Protein AF-A0A822CRC9-F1 (afdb_monomer_lite)

pLDDT: mean 83.76, std 13.71, range [41.19, 98.31]

Foldseek 3Di:
DCFPLNLLPPQQADDDPQQAHDLAQDFGPADEDWFFQAFFWWKAFPVPRDIDTDTHTDPDSSRGLHYPVLLCLCQVLLPLDKDKDFADDDPPPPADPGGGIDMPPCSSCPPHVLVSLQSVVQLLVVCLQACKHFGSDPVTDIDNNGSSLSSADPVLCVQSPHLCPDPVCVPDPDQDKDKDKDKDDWDWDWDADPVRSMIIITIDFIQIFIDMFGWDQDPVRDTHTDPPPRPDLPDPPSVSSNRVSCRVCVVVSCSSVVSSVSNRRSNVSSNNSVVVVVVVVVVVVVVVVVVVVVVVVVVVVVVVPPDDQDLDPVSLVVVLVVVCVVVVHDPVNDPPVVSVVSSVVSSVVSVVVVVVD

Sequence (357 aa):
MFDVQNLLSNPLIPRTNDGWLTDKRQPLGISGNQYFTNVDGISFNIDTGEIKLFLVPTKNKIDALFSDNDLNEVFSKGITQAIFTLDQPDSKLLSHPFQEMKYGPSSSLVHTQYLATLLHADYLLKMITTGTEVCAIAPFPMEKESNVLRRLPRHLQELLKPLHQREKTKNLWGNAHRFWIEAGNLIYERQVNNAQSEIIYRLGDVKMFVKKHLLEYDEQGNLIDDTIRNNTNLDQSPEGLFAKAFTDHYNEIGSYFPELLRLKELLKLGALLAILQNHYENLTEMMTNEQSSVEEMLTSVKSQIREYPQATTYNVNYHYSNILRENNVSSTDVPSHMITELKDKILSQLRDADENC

Radius of gyration: 35.7 Å; chains: 1; bounding box: 77×52×112 Å

Secondary structure (DSSP, 8-state):
---HHHHHTSTTS-B-TTSPBPSS--------SSEEEEEEEEEEETTT--EEEEEEE-S-TTT--EEHHHHHHHHHTT-S--EEEEPPP-TT-TT---PPEEEESHHHHTT-HHHHHHHHHHHHHHHHHHTEEE-SSTT--EEET-HHHHTS-HHHHHHT--GGGSGGGTT--PPPEEEEEEE----EEEEEETTTTEEEEEE----EEEEEEEEEE-TTS-EEE-SSS---TT--SHHHHHHHHHHHTHHHHHHH-HHHHHHHHHHHHHHHHHHHHHHHHHHHHHHHHHHHHHHHHHHHHHHH--SS----HHHHHHHHHHHHHHTT--TTSS-HHHHHHHHHHHHHHHHHHHHT-

Structure (mmCIF, N/CA/C/O backbone):
data_AF-A0A822CRC9-F1
#
_entry.id   AF-A0A822CRC9-F1
#
loop_
_atom_site.group_PDB
_atom_site.id
_atom_site.type_symbol
_atom_site.label_atom_id
_atom_site.label_alt_id
_atom_site.label_comp_id
_atom_site.label_asym_id
_atom_site.label_entity_id
_atom_site.label_seq_id
_atom_site.pdbx_PDB_ins_code
_atom_site.Cartn_x
_atom_site.Cartn_y
_atom_site.Cartn_z
_atom_site.occupancy
_atom_site.B_iso_or_equiv
_atom_site.auth_seq_id
_atom_site.auth_comp_id
_atom_site.auth_asym_id
_atom_site.auth_atom_id
_atom_site.pdbx_PDB_model_num
ATOM 1 N N . MET A 1 1 ? 15.951 16.344 4.937 1.00 44.53 1 MET A N 1
ATOM 2 C CA . MET A 1 1 ? 15.204 16.220 3.671 1.00 44.53 1 MET A CA 1
ATOM 3 C C . MET A 1 1 ? 15.182 14.738 3.344 1.00 44.53 1 MET A C 1
ATOM 5 O O . MET A 1 1 ? 16.248 14.144 3.301 1.00 44.53 1 MET A O 1
ATOM 9 N N . PHE A 1 2 ? 14.005 14.115 3.304 1.00 56.81 2 PHE A N 1
ATOM 10 C CA . PHE A 1 2 ? 13.875 12.689 2.996 1.00 56.81 2 PHE A CA 1
ATOM 11 C C . PHE A 1 2 ? 13.780 12.572 1.476 1.00 56.81 2 PHE A C 1
ATOM 13 O O . PHE A 1 2 ? 12.768 12.957 0.895 1.00 56.81 2 PHE A O 1
ATOM 20 N N . ASP A 1 3 ? 14.880 12.181 0.842 1.00 75.00 3 ASP A N 1
ATOM 21 C CA . ASP A 1 3 ? 14.994 12.095 -0.613 1.00 75.00 3 ASP A CA 1
ATOM 22 C C . ASP A 1 3 ? 14.759 10.658 -1.114 1.00 75.00 3 ASP A C 1
ATOM 24 O O . ASP A 1 3 ? 14.716 9.692 -0.347 1.00 75.00 3 ASP A O 1
ATOM 28 N N . VAL A 1 4 ? 14.579 10.518 -2.427 1.00 80.94 4 VAL A N 1
ATOM 29 C CA . VAL A 1 4 ? 14.345 9.221 -3.080 1.00 80.94 4 VAL A CA 1
ATOM 30 C C . VAL A 1 4 ? 15.507 8.254 -2.846 1.00 80.94 4 VAL A C 1
ATOM 32 O O . VAL A 1 4 ? 15.275 7.060 -2.679 1.00 80.94 4 VAL A O 1
ATOM 35 N N . GLN A 1 5 ? 16.746 8.750 -2.779 1.00 79.81 5 GLN A N 1
ATOM 36 C CA . GLN A 1 5 ? 17.924 7.919 -2.538 1.00 79.81 5 GLN A CA 1
ATOM 37 C C . GLN A 1 5 ? 17.834 7.188 -1.193 1.00 79.81 5 GLN A C 1
ATOM 39 O O . GLN A 1 5 ? 18.078 5.983 -1.125 1.00 79.81 5 GLN A O 1
ATOM 44 N N . ASN A 1 6 ? 17.443 7.900 -0.135 1.00 82.06 6 ASN A N 1
ATOM 45 C CA . ASN A 1 6 ? 17.266 7.324 1.196 1.00 82.06 6 ASN A CA 1
ATOM 46 C C . ASN A 1 6 ? 16.123 6.303 1.257 1.00 82.06 6 ASN A C 1
ATOM 48 O O . ASN A 1 6 ? 16.166 5.378 2.062 1.00 82.06 6 ASN A O 1
ATOM 52 N N . LEU A 1 7 ? 15.093 6.449 0.422 1.00 85.88 7 LEU A N 1
ATOM 53 C CA . LEU A 1 7 ? 14.038 5.442 0.319 1.00 85.88 7 LEU A CA 1
ATOM 54 C C . LEU A 1 7 ? 14.447 4.236 -0.524 1.00 85.88 7 LEU A C 1
ATOM 56 O O . LEU A 1 7 ? 14.044 3.124 -0.206 1.00 85.88 7 LEU A O 1
ATOM 60 N N . LEU A 1 8 ? 15.253 4.422 -1.569 1.00 83.88 8 LEU A N 1
ATOM 61 C CA . LEU A 1 8 ? 15.745 3.316 -2.392 1.00 83.88 8 LEU A CA 1
ATOM 62 C C . LEU A 1 8 ? 16.746 2.419 -1.662 1.00 83.88 8 LEU A C 1
ATOM 64 O O . LEU A 1 8 ? 16.894 1.259 -2.046 1.00 83.88 8 LEU A O 1
ATOM 68 N N . SER A 1 9 ? 17.406 2.929 -0.619 1.00 83.06 9 SER A N 1
ATOM 69 C CA . SER A 1 9 ? 18.241 2.127 0.281 1.00 83.06 9 SER A CA 1
ATOM 70 C C . SER A 1 9 ? 17.432 1.336 1.317 1.00 83.06 9 SER A C 1
ATOM 72 O O . SER A 1 9 ? 18.010 0.555 2.075 1.00 83.06 9 SER A O 1
ATOM 74 N N . ASN A 1 10 ? 16.102 1.496 1.352 1.00 87.88 10 ASN A N 1
ATOM 75 C CA . ASN A 1 10 ? 15.237 0.697 2.208 1.00 87.88 10 ASN A CA 1
ATOM 76 C C . ASN A 1 10 ? 15.348 -0.795 1.823 1.00 87.88 10 ASN A C 1
ATOM 78 O O . ASN A 1 10 ? 15.215 -1.135 0.645 1.00 87.88 10 ASN A O 1
ATOM 82 N N . PRO A 1 11 ? 15.550 -1.708 2.792 1.00 89.06 11 PRO A N 1
ATOM 83 C CA . PRO A 1 11 ? 15.730 -3.131 2.508 1.00 89.06 11 PRO A CA 1
ATOM 84 C C . PRO A 1 11 ? 14.460 -3.834 2.004 1.00 89.06 11 PRO A C 1
ATOM 86 O O . PRO A 1 11 ? 14.530 -5.019 1.684 1.00 89.06 11 PRO A O 1
ATOM 89 N N . LEU A 1 12 ? 13.314 -3.141 1.930 1.00 92.19 12 LEU A N 1
ATOM 90 C CA . LEU A 1 12 ? 12.029 -3.690 1.496 1.00 92.19 12 LEU A CA 1
ATOM 91 C C . LEU A 1 12 ? 12.132 -4.471 0.180 1.00 92.19 12 LEU A C 1
ATOM 93 O O . LEU A 1 12 ? 11.546 -5.549 0.075 1.00 92.19 12 LEU A O 1
ATOM 97 N N . ILE A 1 13 ? 12.880 -3.957 -0.801 1.00 90.81 13 ILE A N 1
ATOM 98 C CA . ILE A 1 13 ? 13.102 -4.633 -2.083 1.00 90.81 13 ILE A CA 1
ATOM 99 C C . ILE A 1 13 ? 14.537 -5.153 -2.145 1.00 90.81 13 ILE A C 1
ATOM 101 O O . ILE A 1 13 ? 15.467 -4.350 -2.259 1.00 90.81 13 ILE A O 1
ATOM 105 N N . PRO A 1 14 ? 14.743 -6.482 -2.118 1.00 89.19 14 PRO A N 1
ATOM 106 C CA . PRO A 1 14 ? 16.075 -7.056 -2.218 1.00 89.19 14 PRO A CA 1
ATOM 107 C C . PRO A 1 14 ? 16.736 -6.718 -3.551 1.00 89.19 14 PRO A C 1
ATOM 109 O O . PRO A 1 14 ? 16.171 -6.936 -4.628 1.00 89.19 14 PRO A O 1
ATOM 112 N N . ARG A 1 15 ? 17.972 -6.236 -3.460 1.00 89.81 15 ARG A N 1
ATOM 113 C CA . ARG A 1 15 ? 18.834 -5.891 -4.589 1.00 89.81 15 ARG A CA 1
ATOM 114 C C . ARG A 1 15 ? 20.155 -6.635 -4.477 1.00 89.81 15 ARG A C 1
ATOM 116 O O . ARG A 1 15 ? 20.509 -7.134 -3.409 1.00 89.81 15 ARG A O 1
ATOM 123 N N . THR A 1 16 ? 20.877 -6.729 -5.586 1.00 90.25 16 THR A N 1
ATOM 124 C CA . THR A 1 16 ? 22.273 -7.167 -5.569 1.00 90.25 16 THR A CA 1
ATOM 125 C C . THR A 1 16 ? 23.128 -6.156 -4.802 1.00 90.25 16 THR A C 1
ATOM 127 O O . THR A 1 16 ? 22.716 -5.014 -4.585 1.00 90.25 16 THR A O 1
ATOM 130 N N . ASN A 1 17 ? 24.346 -6.554 -4.423 1.00 89.44 17 ASN A N 1
ATOM 131 C CA . ASN A 1 17 ? 25.302 -5.655 -3.763 1.00 89.44 17 ASN A CA 1
ATOM 132 C C . ASN A 1 17 ? 25.615 -4.401 -4.601 1.00 89.44 17 ASN A C 1
ATOM 134 O O . ASN A 1 17 ? 25.964 -3.368 -4.041 1.00 89.44 17 ASN A O 1
ATOM 138 N N . ASP A 1 18 ? 25.432 -4.485 -5.921 1.00 89.38 18 ASP A N 1
ATOM 139 C CA . ASP A 1 18 ? 25.655 -3.396 -6.873 1.00 89.38 18 ASP A CA 1
ATOM 140 C C . ASP A 1 18 ? 24.381 -2.572 -7.155 1.00 89.38 18 ASP A C 1
ATOM 142 O O . ASP A 1 18 ? 24.373 -1.735 -8.050 1.00 89.38 18 ASP A O 1
ATOM 146 N N . GLY A 1 19 ? 23.285 -2.794 -6.415 1.00 88.69 19 GLY A N 1
ATOM 147 C CA . GLY A 1 19 ? 22.076 -1.960 -6.464 1.00 88.69 19 GLY A CA 1
ATOM 148 C C . GLY A 1 19 ? 21.036 -2.339 -7.525 1.00 88.69 19 GLY A C 1
ATOM 149 O O . GLY A 1 19 ? 20.034 -1.629 -7.679 1.00 88.69 19 GLY A O 1
ATOM 150 N N . TRP A 1 20 ? 21.229 -3.455 -8.228 1.00 90.62 20 TRP A N 1
ATOM 151 C CA . TRP A 1 20 ? 20.325 -3.944 -9.275 1.00 90.62 20 TRP A CA 1
ATOM 152 C C . TRP A 1 20 ? 19.244 -4.874 -8.725 1.00 90.62 20 TRP A C 1
ATOM 154 O O . TRP A 1 20 ? 19.432 -5.543 -7.706 1.00 90.62 20 TRP A O 1
ATOM 164 N N . LEU A 1 21 ? 18.104 -4.943 -9.404 1.00 89.56 21 LEU A N 1
ATOM 165 C CA . LEU A 1 21 ? 17.099 -5.964 -9.148 1.00 89.56 21 LEU A CA 1
ATOM 166 C C . LEU A 1 21 ? 17.618 -7.328 -9.607 1.00 89.56 21 LEU A C 1
ATOM 168 O O . LEU A 1 21 ? 18.328 -7.470 -10.601 1.00 89.56 21 LEU A O 1
ATOM 172 N N . THR A 1 22 ? 17.247 -8.356 -8.854 1.00 87.19 22 THR A N 1
ATOM 173 C CA . THR A 1 22 ? 17.581 -9.738 -9.203 1.00 87.19 22 THR A CA 1
ATOM 174 C C . THR A 1 22 ? 16.630 -10.269 -10.276 1.00 87.19 22 THR A C 1
ATOM 176 O O . THR A 1 22 ? 15.458 -9.887 -10.343 1.00 87.19 22 THR A O 1
ATOM 179 N N . ASP A 1 23 ? 17.126 -11.198 -11.093 1.00 84.69 23 ASP A N 1
ATOM 180 C CA . ASP A 1 23 ? 16.377 -11.898 -12.147 1.00 84.69 23 ASP A CA 1
ATOM 181 C C . ASP A 1 23 ? 15.337 -12.894 -11.600 1.00 84.69 23 ASP A C 1
ATOM 183 O O . ASP A 1 23 ? 14.529 -13.443 -12.347 1.00 84.69 23 ASP A O 1
ATOM 187 N N . LYS A 1 24 ? 15.336 -13.132 -10.285 1.00 87.50 24 LYS A N 1
ATOM 188 C CA . LYS A 1 24 ? 14.449 -14.071 -9.596 1.00 87.50 24 LYS A CA 1
ATOM 189 C C . LYS A 1 24 ? 13.618 -13.369 -8.540 1.00 87.50 24 LYS A C 1
ATOM 191 O O . LYS A 1 24 ? 14.032 -12.376 -7.949 1.00 87.50 24 LYS A O 1
ATOM 196 N N . ARG A 1 25 ? 12.453 -13.947 -8.237 1.00 90.56 25 ARG A N 1
ATOM 197 C CA . ARG A 1 25 ? 11.650 -13.507 -7.096 1.00 90.56 25 ARG A CA 1
ATOM 198 C C . ARG A 1 25 ? 12.425 -13.684 -5.796 1.00 90.56 25 ARG A C 1
ATOM 200 O O . ARG A 1 25 ? 12.910 -14.775 -5.511 1.00 90.56 25 ARG A O 1
ATOM 207 N N . GLN A 1 26 ? 12.479 -12.615 -5.011 1.00 90.56 26 GLN A N 1
ATOM 208 C CA . GLN A 1 26 ? 12.999 -12.612 -3.648 1.00 90.56 26 GLN A CA 1
ATOM 209 C C . GLN A 1 26 ? 11.874 -12.241 -2.671 1.00 90.56 26 GLN A C 1
ATOM 211 O O . GLN A 1 26 ? 10.951 -11.522 -3.071 1.00 90.56 26 GLN A O 1
ATOM 216 N N . PRO A 1 27 ? 11.916 -12.736 -1.421 1.00 93.31 27 PRO A N 1
ATOM 217 C CA . PRO A 1 27 ? 10.995 -12.295 -0.376 1.00 93.31 27 PRO A CA 1
ATOM 218 C C . PRO A 1 27 ? 11.163 -10.794 -0.122 1.00 93.31 27 PRO A C 1
ATOM 220 O O . PRO A 1 27 ? 12.284 -10.294 -0.160 1.00 93.31 27 PRO A O 1
ATOM 223 N N . LEU A 1 28 ? 10.077 -10.081 0.178 1.00 95.50 28 LEU A N 1
ATOM 224 C CA . LEU A 1 28 ? 10.182 -8.686 0.606 1.00 95.50 28 LEU A CA 1
ATOM 225 C C . LEU A 1 28 ? 10.984 -8.594 1.915 1.00 95.50 28 LEU A C 1
ATOM 227 O O . LEU A 1 28 ? 10.823 -9.423 2.814 1.00 95.50 28 LEU A O 1
ATOM 231 N N . GLY A 1 29 ? 11.818 -7.563 2.048 1.00 94.69 29 GLY A N 1
ATOM 232 C CA . GLY A 1 29 ? 12.587 -7.262 3.260 1.00 94.69 29 GLY A CA 1
ATOM 233 C C . GLY A 1 29 ? 11.748 -6.619 4.364 1.00 94.69 29 GLY A C 1
ATOM 234 O O . GLY A 1 29 ? 12.190 -5.669 5.005 1.00 94.69 29 GLY A O 1
ATOM 235 N N . ILE A 1 30 ? 10.529 -7.119 4.566 1.00 93.56 30 ILE A N 1
ATOM 236 C CA . ILE A 1 30 ? 9.597 -6.627 5.579 1.00 93.56 30 ILE A CA 1
ATOM 237 C C . ILE A 1 30 ? 10.052 -7.053 6.978 1.00 93.56 30 ILE A C 1
ATOM 239 O O . ILE A 1 30 ? 10.382 -8.215 7.237 1.00 93.56 30 ILE A O 1
ATOM 243 N N . SER A 1 31 ? 10.073 -6.098 7.903 1.00 90.88 31 SER A N 1
ATOM 244 C CA . SER A 1 31 ? 10.350 -6.349 9.320 1.00 90.88 31 SER A CA 1
ATOM 245 C C . SER A 1 31 ? 9.067 -6.731 10.058 1.00 90.88 31 SER A C 1
ATOM 247 O O . SER A 1 31 ? 7.995 -6.256 9.702 1.00 90.88 31 SER A O 1
ATOM 249 N N . GLY A 1 32 ? 9.157 -7.577 11.082 1.00 91.44 32 GLY A N 1
ATOM 250 C CA . GLY A 1 32 ? 8.002 -7.989 11.884 1.00 91.44 32 GLY A CA 1
ATOM 251 C C . GLY A 1 32 ? 8.181 -9.370 12.503 1.00 91.44 32 GLY A C 1
ATOM 252 O O . GLY A 1 32 ? 9.102 -10.104 12.133 1.00 91.44 32 GLY A O 1
ATOM 253 N N . ASN A 1 33 ? 7.305 -9.715 13.443 1.00 94.06 33 ASN A N 1
ATOM 254 C CA . ASN A 1 33 ? 7.270 -11.038 14.072 1.00 94.06 33 ASN A CA 1
ATOM 255 C C . ASN A 1 33 ? 6.271 -11.967 13.380 1.00 94.06 33 ASN A C 1
ATOM 257 O O . ASN A 1 33 ? 6.456 -13.186 13.374 1.00 94.06 33 ASN A O 1
ATOM 261 N N . GLN A 1 34 ? 5.210 -11.395 12.809 1.00 96.31 34 GLN A N 1
ATOM 262 C CA . GLN A 1 34 ? 4.164 -12.124 12.103 1.00 96.31 34 GLN A CA 1
ATOM 263 C C . GLN A 1 34 ? 4.027 -11.595 10.683 1.00 96.31 34 GLN A C 1
ATOM 265 O O . GLN A 1 34 ? 4.146 -10.397 10.439 1.00 96.31 34 GLN A O 1
ATOM 270 N N . TYR A 1 35 ? 3.777 -12.507 9.751 1.00 97.75 35 TYR A N 1
ATOM 271 C CA . TYR A 1 35 ? 3.719 -12.217 8.327 1.00 97.75 35 TYR A CA 1
ATOM 272 C C . TYR A 1 35 ? 2.396 -12.686 7.750 1.00 97.75 35 TYR A C 1
ATOM 274 O O . TYR A 1 35 ? 1.876 -13.736 8.137 1.00 97.75 35 TYR A O 1
ATOM 282 N N . PHE A 1 36 ? 1.884 -11.934 6.785 1.00 98.31 36 PHE A N 1
ATOM 283 C CA . PHE A 1 36 ? 0.552 -12.122 6.240 1.00 98.31 36 PHE A CA 1
ATOM 284 C C . PHE A 1 36 ? 0.552 -11.999 4.716 1.00 98.31 36 PHE A C 1
ATOM 286 O O . PHE A 1 36 ? 1.395 -11.327 4.118 1.00 98.31 36 PHE A O 1
ATOM 293 N N . THR A 1 37 ? -0.404 -12.681 4.091 1.00 97.75 37 THR A N 1
ATOM 294 C CA . THR A 1 37 ? -0.610 -12.698 2.632 1.00 97.75 37 THR A CA 1
ATOM 295 C C . THR A 1 37 ? -1.842 -11.911 2.206 1.00 97.75 37 THR A C 1
ATOM 297 O O . THR A 1 37 ? -1.887 -11.446 1.073 1.00 97.75 37 THR A O 1
ATOM 300 N N . ASN A 1 38 ? -2.837 -11.770 3.086 1.00 97.94 38 ASN A N 1
ATOM 301 C CA . ASN A 1 38 ? -4.098 -11.113 2.761 1.00 97.94 38 ASN A CA 1
ATOM 302 C C . ASN A 1 38 ? -4.747 -10.489 4.002 1.00 97.94 38 ASN A C 1
ATOM 304 O O . ASN A 1 38 ? -4.648 -11.037 5.105 1.00 97.94 38 ASN A O 1
ATOM 308 N N . VAL A 1 39 ? -5.435 -9.372 3.793 1.00 98.19 39 VAL A N 1
ATOM 309 C CA . VAL A 1 39 ? -6.371 -8.735 4.719 1.00 98.19 39 VAL A CA 1
ATOM 310 C C . VAL A 1 39 ? -7.790 -9.122 4.289 1.00 98.19 39 VAL A C 1
ATOM 312 O O . VAL A 1 39 ? -8.292 -8.637 3.277 1.00 98.19 39 VAL A O 1
ATOM 315 N N . ASP A 1 40 ? -8.446 -9.992 5.055 1.00 97.75 40 ASP A N 1
ATOM 316 C CA . ASP A 1 40 ? -9.799 -10.486 4.758 1.00 97.75 40 ASP A CA 1
ATOM 317 C C . ASP A 1 40 ? -10.895 -9.616 5.382 1.00 97.75 40 ASP A C 1
ATOM 319 O O . ASP A 1 40 ? -12.050 -9.669 4.955 1.00 97.75 40 ASP A O 1
ATOM 323 N N . GLY A 1 41 ? -10.585 -8.851 6.432 1.00 97.31 41 GLY A N 1
ATOM 324 C CA . GLY A 1 41 ? -11.601 -8.066 7.120 1.00 97.31 41 GLY A CA 1
ATOM 325 C C . GLY A 1 41 ? -11.326 -7.754 8.579 1.00 97.31 41 GLY A C 1
ATOM 326 O O . GLY A 1 41 ? -10.216 -7.909 9.086 1.00 97.31 41 GLY A O 1
ATOM 327 N N . ILE A 1 42 ? -12.390 -7.331 9.249 1.00 96.56 42 ILE A N 1
ATOM 328 C CA . ILE A 1 42 ? -12.407 -6.982 10.665 1.00 96.56 42 ILE A CA 1
ATOM 329 C C . ILE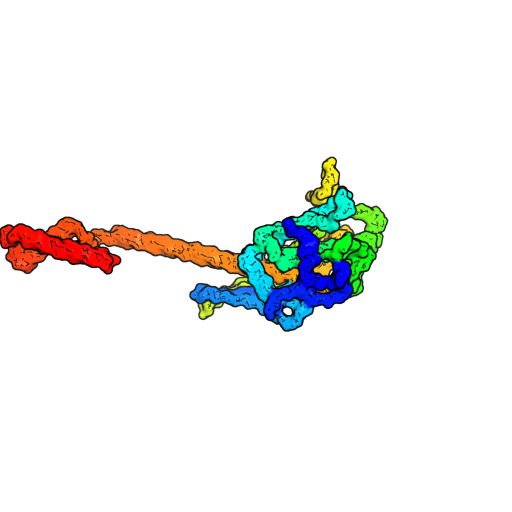 A 1 42 ? -13.747 -7.379 11.276 1.00 96.56 42 ILE A C 1
ATOM 331 O O . ILE A 1 42 ? -14.781 -7.309 10.611 1.00 96.56 42 ILE A O 1
ATOM 335 N N . SER A 1 43 ? -13.747 -7.769 12.541 1.00 95.12 43 SER A N 1
ATOM 336 C CA . SER A 1 43 ? -14.941 -7.729 13.368 1.00 95.12 43 SER A CA 1
ATOM 337 C C . SER A 1 43 ? -14.702 -6.912 14.618 1.00 95.12 43 SER A C 1
ATOM 339 O O . SER A 1 43 ? -13.567 -6.766 15.079 1.00 95.12 43 SER A O 1
ATOM 341 N N . PHE A 1 44 ? -15.779 -6.356 15.150 1.00 93.00 44 PHE A N 1
ATOM 342 C CA . PHE A 1 44 ? -15.758 -5.770 16.473 1.00 93.00 44 PHE A CA 1
ATOM 343 C C . PHE A 1 44 ? -17.016 -6.149 17.235 1.00 93.00 44 PHE A C 1
ATOM 345 O O . PHE A 1 44 ? -18.116 -6.223 16.678 1.00 93.00 44 PHE A O 1
ATOM 352 N N . ASN A 1 45 ? -16.822 -6.408 18.520 1.00 90.69 45 ASN A N 1
ATOM 353 C CA . ASN A 1 45 ? -17.897 -6.631 19.461 1.00 90.69 45 ASN A CA 1
ATOM 354 C C . ASN A 1 45 ? -18.324 -5.279 20.045 1.00 90.69 45 ASN A C 1
ATOM 356 O O . ASN A 1 45 ? -17.501 -4.558 20.607 1.00 90.69 45 ASN A O 1
ATOM 360 N N . ILE A 1 46 ? -19.598 -4.931 19.882 1.00 84.75 46 ILE A N 1
ATOM 361 C CA . ILE A 1 46 ? -20.158 -3.642 20.304 1.00 84.75 46 ILE A CA 1
ATOM 362 C C . ILE A 1 46 ? -20.164 -3.527 21.834 1.00 84.75 46 ILE A C 1
ATOM 364 O O . ILE A 1 46 ? -19.915 -2.448 22.362 1.00 84.75 46 ILE A O 1
ATOM 368 N N . ASP A 1 47 ? -20.396 -4.634 22.541 1.00 85.56 47 ASP A N 1
ATOM 369 C CA . ASP A 1 47 ? -20.531 -4.634 23.999 1.00 85.56 47 ASP A CA 1
ATOM 370 C C . ASP A 1 47 ? -19.168 -4.565 24.701 1.00 85.56 47 ASP A C 1
ATOM 372 O O . ASP A 1 47 ? -19.022 -3.901 25.725 1.00 85.56 47 ASP A O 1
ATOM 376 N N . THR A 1 48 ? -18.156 -5.265 24.175 1.00 88.00 48 THR A N 1
ATOM 377 C CA . THR A 1 48 ? -16.827 -5.362 24.806 1.00 88.00 48 THR A CA 1
ATOM 378 C C . THR A 1 48 ? -15.789 -4.420 24.207 1.00 88.00 48 THR A C 1
ATOM 380 O O . THR A 1 48 ? -14.731 -4.226 24.805 1.00 88.00 48 THR A O 1
ATOM 383 N N . GLY A 1 49 ? -16.041 -3.875 23.014 1.00 83.00 49 GLY A N 1
ATOM 384 C CA . GLY A 1 49 ? -15.046 -3.139 22.234 1.00 83.00 49 GLY A CA 1
ATOM 385 C C . GLY A 1 49 ? -13.916 -4.019 21.681 1.00 83.00 49 GLY A C 1
ATOM 386 O O . GLY A 1 49 ? -12.928 -3.493 21.170 1.00 83.00 49 GLY A O 1
ATOM 387 N N . GLU A 1 50 ? -14.019 -5.351 21.785 1.00 90.62 50 GLU A N 1
ATOM 388 C CA . GLU A 1 50 ? -13.007 -6.271 21.260 1.00 90.62 50 GLU A CA 1
ATOM 389 C C . GLU A 1 50 ? -12.960 -6.186 19.730 1.00 90.62 50 GLU A C 1
ATOM 391 O O . GLU A 1 50 ? -13.973 -6.399 19.067 1.00 90.62 50 GLU A O 1
ATOM 396 N N . ILE A 1 51 ? -11.774 -5.931 19.171 1.00 92.19 51 ILE A N 1
ATOM 397 C CA . ILE A 1 51 ? -11.525 -5.883 17.726 1.00 92.19 51 ILE A CA 1
ATOM 398 C C . ILE A 1 51 ? -10.748 -7.131 17.300 1.00 92.19 51 ILE A C 1
ATOM 400 O O . ILE A 1 51 ? -9.698 -7.443 17.865 1.00 92.19 51 ILE A O 1
ATOM 404 N N . LYS A 1 52 ? -11.218 -7.813 16.252 1.00 94.88 52 LYS A N 1
ATOM 405 C CA . LYS A 1 52 ? -10.538 -8.958 15.631 1.00 94.88 52 LYS A CA 1
ATOM 406 C C . LYS A 1 52 ? -10.250 -8.659 14.172 1.00 94.88 52 LYS A C 1
ATOM 408 O O . LYS A 1 52 ? -11.156 -8.421 13.383 1.00 94.88 52 LYS A O 1
ATOM 413 N N . LEU A 1 53 ? -8.977 -8.706 13.797 1.00 96.00 53 LEU A N 1
ATOM 414 C CA . LEU A 1 53 ? -8.561 -8.585 12.404 1.00 96.00 53 LEU A CA 1
ATOM 415 C C . LEU A 1 53 ? -8.544 -9.968 11.755 1.00 96.00 53 LEU A C 1
ATOM 417 O O . LEU A 1 53 ? -7.935 -10.905 12.274 1.00 96.00 53 LEU A O 1
ATOM 421 N N . PHE A 1 54 ? -9.189 -10.094 10.600 1.00 97.62 54 PHE A N 1
ATOM 422 C CA . PHE A 1 54 ? -9.124 -11.296 9.781 1.00 97.62 54 PHE A CA 1
ATOM 423 C C . PHE A 1 54 ? -7.970 -11.142 8.797 1.00 97.62 54 PHE A C 1
ATOM 425 O O . PHE A 1 54 ? -8.094 -10.482 7.769 1.00 97.62 54 PHE A O 1
ATOM 432 N N . LEU A 1 55 ? -6.826 -11.719 9.149 1.00 97.75 55 LEU A N 1
ATOM 433 C CA . LEU A 1 55 ? -5.601 -11.690 8.353 1.00 97.75 55 LEU A CA 1
ATOM 434 C C . LEU A 1 55 ? -5.207 -13.126 8.022 1.00 97.75 55 LEU A C 1
ATOM 436 O O . LEU A 1 55 ? -5.365 -14.012 8.862 1.00 97.75 55 LEU A O 1
ATOM 440 N N . VAL A 1 56 ? -4.649 -13.354 6.836 1.00 97.94 56 VAL A N 1
ATOM 441 C CA . VAL A 1 56 ? -4.190 -14.684 6.416 1.00 97.94 56 VAL A CA 1
ATOM 442 C C . VAL A 1 56 ? -2.697 -14.827 6.726 1.00 97.94 56 VAL A C 1
ATOM 444 O O . VAL A 1 56 ? -1.870 -14.298 5.970 1.00 97.94 56 VAL A O 1
ATOM 447 N N . PRO A 1 57 ? -2.310 -15.512 7.823 1.00 97.62 57 PRO A N 1
ATOM 448 C CA . PRO A 1 57 ? -0.912 -15.640 8.211 1.00 97.62 57 PRO A CA 1
ATOM 449 C C . PRO A 1 57 ? -0.144 -16.532 7.233 1.00 97.62 57 PRO A C 1
ATOM 451 O O . PRO A 1 57 ? -0.679 -17.490 6.677 1.00 97.62 57 PRO A O 1
ATOM 454 N N . THR A 1 58 ? 1.151 -16.270 7.079 1.00 97.19 58 THR A N 1
ATOM 455 C CA . THR A 1 58 ? 2.066 -17.134 6.330 1.00 97.19 58 THR A CA 1
ATOM 456 C C . THR A 1 58 ? 3.366 -17.355 7.088 1.00 97.19 58 THR A C 1
ATOM 458 O O . THR A 1 58 ? 3.902 -16.461 7.740 1.00 97.19 58 THR A O 1
ATOM 461 N N . LYS A 1 59 ? 3.902 -18.572 6.981 1.00 94.81 59 LYS A N 1
ATOM 462 C CA . LYS A 1 59 ? 5.272 -18.890 7.414 1.00 94.81 59 LYS A CA 1
ATOM 463 C C . LYS A 1 59 ? 6.274 -18.759 6.267 1.00 94.81 59 LYS A C 1
ATOM 465 O O . LYS A 1 59 ? 7.477 -18.700 6.511 1.00 94.81 59 LYS A O 1
ATOM 470 N N . ASN A 1 60 ? 5.793 -18.730 5.023 1.00 94.44 60 ASN A N 1
ATOM 471 C CA . ASN A 1 60 ? 6.642 -18.579 3.855 1.00 94.44 60 ASN A CA 1
ATOM 472 C C . ASN A 1 60 ? 6.920 -17.094 3.608 1.00 94.44 60 ASN A C 1
ATOM 474 O O . ASN A 1 60 ? 6.058 -16.370 3.112 1.00 94.44 60 ASN A O 1
ATOM 478 N N . LYS A 1 61 ? 8.147 -16.656 3.907 1.00 91.88 61 LYS A N 1
ATOM 479 C CA . LYS A 1 61 ? 8.579 -15.268 3.681 1.00 91.88 61 LYS A CA 1
ATOM 480 C C . LYS A 1 61 ? 8.484 -14.835 2.218 1.00 91.88 61 LYS A C 1
ATOM 482 O O . LYS A 1 61 ? 8.342 -13.649 1.959 1.00 91.88 61 LYS A O 1
ATOM 487 N N . ILE A 1 62 ? 8.561 -15.772 1.269 1.00 93.75 62 ILE A N 1
ATOM 488 C CA . ILE A 1 62 ? 8.441 -15.456 -0.162 1.00 93.75 62 ILE A CA 1
ATOM 489 C C . ILE A 1 62 ? 7.041 -14.930 -0.486 1.00 93.75 62 ILE A C 1
ATOM 491 O O . ILE A 1 62 ? 6.916 -14.040 -1.325 1.00 93.75 62 ILE A O 1
ATOM 495 N N . ASP A 1 63 ? 6.010 -15.450 0.181 1.00 95.25 63 ASP A N 1
ATOM 496 C CA . ASP A 1 63 ? 4.608 -15.089 -0.057 1.00 95.25 63 ASP A CA 1
ATOM 497 C C . ASP A 1 63 ? 4.118 -13.954 0.840 1.00 95.25 63 ASP A C 1
ATOM 499 O O . ASP A 1 63 ? 3.037 -13.419 0.620 1.00 95.25 63 ASP A O 1
ATOM 503 N N . ALA A 1 64 ? 4.903 -13.574 1.846 1.00 97.19 64 ALA A N 1
ATOM 504 C CA . ALA A 1 64 ? 4.537 -12.511 2.759 1.00 97.19 64 ALA A CA 1
ATOM 505 C C . ALA A 1 64 ? 4.439 -11.163 2.029 1.00 97.19 64 ALA A C 1
ATOM 507 O O . ALA A 1 64 ? 5.396 -10.711 1.398 1.00 97.19 64 ALA A O 1
ATOM 508 N N . LEU A 1 65 ? 3.275 -10.522 2.146 1.00 97.94 65 LEU A N 1
ATOM 509 C CA . LEU A 1 65 ? 2.996 -9.211 1.567 1.00 97.94 65 LEU A CA 1
ATOM 510 C C . LEU A 1 65 ? 3.030 -8.103 2.610 1.00 97.94 65 LEU A C 1
ATOM 512 O O . LEU A 1 65 ? 3.385 -6.984 2.261 1.00 97.94 65 LEU A O 1
ATOM 516 N N . PHE A 1 66 ? 2.699 -8.390 3.869 1.00 98.00 66 PHE A N 1
ATOM 517 C CA . PHE A 1 66 ? 2.773 -7.435 4.977 1.00 98.00 66 PHE A CA 1
ATOM 518 C C . PHE A 1 66 ? 3.026 -8.129 6.317 1.00 98.00 66 PHE A C 1
ATOM 520 O O . PHE A 1 66 ? 3.007 -9.360 6.403 1.00 98.00 66 PHE A O 1
ATOM 527 N N . SER A 1 67 ? 3.311 -7.345 7.353 1.00 97.38 67 SER A N 1
ATOM 528 C CA . SER A 1 67 ? 3.603 -7.823 8.704 1.00 97.38 67 SER A CA 1
ATOM 529 C C . SER A 1 67 ? 2.814 -7.084 9.787 1.00 97.38 67 SER A C 1
ATOM 531 O O . SER A 1 67 ? 2.099 -6.117 9.527 1.00 97.38 67 SER A O 1
ATOM 533 N N . ASP A 1 68 ? 2.972 -7.525 11.032 1.00 96.06 68 ASP A N 1
ATOM 534 C CA . ASP A 1 68 ? 2.490 -6.822 12.224 1.00 96.06 68 ASP A CA 1
ATOM 535 C C . ASP A 1 68 ? 3.062 -5.398 12.357 1.00 96.06 68 ASP A C 1
ATOM 537 O O . ASP A 1 68 ? 2.378 -4.502 12.853 1.00 96.06 68 ASP A O 1
ATOM 541 N N . ASN A 1 69 ? 4.274 -5.145 11.854 1.00 96.12 69 ASN A N 1
ATOM 542 C CA . ASN A 1 69 ? 4.813 -3.785 11.798 1.00 96.12 69 ASN A CA 1
ATOM 543 C C . ASN A 1 69 ? 4.033 -2.891 10.832 1.00 96.12 69 ASN A C 1
ATOM 545 O O . ASN A 1 69 ? 3.832 -1.722 11.146 1.00 96.12 69 ASN A O 1
ATOM 549 N N . ASP A 1 70 ? 3.568 -3.422 9.700 1.00 97.06 70 ASP A N 1
ATOM 550 C CA . ASP A 1 70 ? 2.752 -2.653 8.754 1.00 97.06 70 ASP A CA 1
ATOM 551 C C . ASP A 1 70 ? 1.391 -2.295 9.354 1.00 97.06 70 ASP A C 1
ATOM 553 O O . ASP A 1 70 ? 0.916 -1.173 9.185 1.00 97.06 70 ASP A O 1
ATOM 557 N N . LEU A 1 71 ? 0.790 -3.218 10.114 1.00 95.44 71 LEU A N 1
ATOM 558 C CA . LEU A 1 71 ? -0.417 -2.938 10.894 1.00 95.44 71 LEU A CA 1
ATOM 559 C C . LEU A 1 71 ? -0.183 -1.784 11.864 1.00 95.44 71 LEU A C 1
ATOM 561 O O . LEU A 1 71 ? -0.933 -0.810 11.860 1.00 95.44 71 LEU A O 1
ATOM 565 N N . ASN A 1 72 ? 0.876 -1.880 12.670 1.00 94.56 72 ASN A N 1
ATOM 566 C CA . ASN A 1 72 ? 1.220 -0.841 13.632 1.00 94.56 72 ASN A CA 1
ATOM 567 C C . ASN A 1 72 ? 1.477 0.496 12.934 1.00 94.56 72 ASN A C 1
ATOM 569 O O . ASN A 1 72 ? 0.988 1.524 13.393 1.00 94.56 72 ASN A O 1
ATOM 573 N N . GLU A 1 73 ? 2.203 0.497 11.817 1.00 94.44 73 GLU A N 1
ATOM 574 C CA . GLU A 1 73 ? 2.496 1.693 11.029 1.00 94.44 73 GLU A CA 1
ATOM 575 C C . GLU A 1 73 ? 1.211 2.352 10.515 1.00 94.44 73 GLU A C 1
ATOM 577 O O . GLU A 1 73 ? 0.999 3.538 10.755 1.00 94.44 73 GLU A O 1
ATOM 582 N N . VAL A 1 74 ? 0.325 1.585 9.875 1.00 95.25 74 VAL A N 1
ATOM 583 C CA . VAL A 1 74 ? -0.937 2.098 9.324 1.00 95.25 74 VAL A CA 1
ATOM 584 C C . VAL A 1 74 ? -1.843 2.648 10.422 1.00 95.25 74 VAL A C 1
ATOM 586 O O . VAL A 1 74 ? -2.304 3.786 10.321 1.00 95.25 74 VAL A O 1
ATOM 589 N N . PHE A 1 75 ? -2.068 1.875 11.486 1.00 93.94 75 PHE A N 1
ATOM 590 C CA . PHE A 1 75 ? -3.019 2.227 12.539 1.00 93.94 75 PHE A CA 1
ATOM 591 C C . PHE A 1 75 ? -2.504 3.372 13.413 1.00 93.94 75 PHE A C 1
ATOM 593 O O . PHE A 1 75 ? -3.229 4.338 13.640 1.00 93.94 75 PHE A O 1
ATOM 600 N N . SER A 1 76 ? -1.245 3.314 13.865 1.00 92.94 76 SER A N 1
ATOM 601 C CA . SER A 1 76 ? -0.687 4.353 14.745 1.00 92.94 76 SER A CA 1
ATOM 602 C C . SER A 1 76 ? -0.489 5.691 14.037 1.00 92.94 76 SER A C 1
ATOM 604 O O . SER A 1 76 ? -0.591 6.738 14.674 1.00 92.94 76 SER A O 1
ATOM 606 N N . LYS A 1 77 ? -0.226 5.677 12.723 1.00 93.56 77 LYS A N 1
ATOM 607 C CA . LYS A 1 77 ? -0.030 6.900 11.938 1.00 93.56 77 LYS A CA 1
ATOM 608 C C . LYS A 1 77 ? -1.302 7.413 11.262 1.00 93.56 77 LYS A C 1
ATOM 610 O O . LYS A 1 77 ? -1.242 8.448 10.598 1.00 93.56 77 LYS A O 1
ATOM 615 N N . GLY A 1 78 ? -2.441 6.736 11.410 1.00 93.38 78 GLY A N 1
ATOM 616 C CA . GLY A 1 78 ? -3.698 7.210 10.830 1.00 93.38 78 GLY A CA 1
ATOM 617 C C . GLY A 1 78 ? -3.750 7.112 9.300 1.00 93.38 78 GLY A C 1
ATOM 618 O O . GLY A 1 78 ? -4.354 7.972 8.662 1.00 93.38 78 GLY A O 1
ATOM 619 N N . ILE A 1 79 ? -3.071 6.138 8.682 1.00 93.94 79 ILE A N 1
ATOM 620 C CA . ILE A 1 79 ? -2.956 6.063 7.215 1.00 93.94 79 ILE A CA 1
ATOM 621 C C . ILE A 1 79 ? -4.202 5.393 6.626 1.00 93.94 79 ILE A C 1
ATOM 623 O O . ILE A 1 79 ? -4.264 4.176 6.507 1.00 93.94 79 ILE A O 1
ATOM 627 N N . THR A 1 80 ? -5.192 6.181 6.214 1.00 94.06 80 THR A N 1
ATOM 628 C CA . THR A 1 80 ? -6.406 5.667 5.547 1.00 94.06 80 THR A CA 1
ATOM 629 C C . THR A 1 80 ? -6.300 5.646 4.024 1.00 94.06 80 THR A C 1
ATOM 631 O O . THR A 1 80 ? -6.975 4.867 3.357 1.00 94.06 80 THR A O 1
ATOM 634 N N . GLN A 1 81 ? -5.427 6.484 3.470 1.00 92.38 81 GLN A N 1
ATOM 635 C CA . GLN A 1 81 ? -5.201 6.640 2.037 1.00 92.38 81 GLN A CA 1
ATOM 636 C C . GLN A 1 81 ? -3.744 7.009 1.767 1.00 92.38 81 GLN A C 1
ATOM 638 O O . GLN A 1 81 ? -3.052 7.523 2.649 1.00 92.38 81 GLN A O 1
ATOM 643 N N . ALA A 1 82 ? -3.293 6.784 0.534 1.00 95.31 82 ALA A N 1
ATOM 644 C CA . ALA A 1 82 ? -1.963 7.173 0.102 1.00 95.31 82 ALA A CA 1
ATOM 645 C C . ALA A 1 82 ? -1.954 7.623 -1.362 1.00 95.31 82 ALA A C 1
ATOM 647 O O . ALA A 1 82 ? -2.539 6.973 -2.227 1.00 95.31 82 ALA A O 1
ATOM 648 N N . ILE A 1 83 ? -1.243 8.715 -1.633 1.00 93.88 83 ILE A N 1
ATOM 649 C CA . ILE A 1 83 ? -0.894 9.169 -2.979 1.00 93.88 83 ILE A CA 1
ATOM 650 C C . ILE A 1 83 ? 0.619 9.284 -3.092 1.00 93.88 83 ILE A C 1
ATOM 652 O O . ILE A 1 83 ? 1.303 9.629 -2.125 1.00 93.88 83 ILE A O 1
ATOM 656 N N . PHE A 1 84 ? 1.132 9.018 -4.285 1.00 93.44 84 PHE A N 1
ATOM 657 C CA . PHE A 1 84 ? 2.552 9.078 -4.578 1.00 93.44 84 PHE A CA 1
ATOM 658 C C . PHE A 1 84 ? 2.775 9.502 -6.023 1.00 93.44 84 PHE A C 1
ATOM 660 O O . PHE A 1 84 ? 2.094 9.030 -6.932 1.00 93.44 84 PHE A O 1
ATOM 667 N N . THR A 1 85 ? 3.749 10.374 -6.240 1.00 87.81 85 THR A N 1
ATOM 668 C CA . THR A 1 85 ? 4.263 10.695 -7.562 1.00 87.81 85 THR A CA 1
ATOM 669 C C . THR A 1 85 ? 5.702 11.162 -7.463 1.00 87.81 85 THR A C 1
ATOM 671 O O . THR A 1 85 ? 6.161 11.668 -6.440 1.00 87.81 85 THR A O 1
ATOM 674 N N . LEU A 1 86 ? 6.393 11.043 -8.581 1.00 84.44 86 LEU A N 1
ATOM 675 C CA . LEU A 1 86 ? 7.681 11.663 -8.806 1.00 84.44 86 LEU A CA 1
ATOM 676 C C . LEU A 1 86 ? 7.526 12.720 -9.902 1.00 84.44 86 LEU A C 1
ATOM 678 O O . LEU A 1 86 ? 6.816 12.475 -10.882 1.00 84.44 86 LEU A O 1
ATOM 682 N N . ASP A 1 87 ? 8.147 13.881 -9.722 1.00 72.69 87 ASP A N 1
ATOM 683 C CA . ASP A 1 87 ? 8.177 14.959 -10.715 1.00 72.69 87 ASP A CA 1
ATOM 684 C C . ASP A 1 87 ? 8.922 14.540 -11.985 1.00 72.69 87 ASP A C 1
ATOM 686 O O . ASP A 1 87 ? 9.531 13.484 -12.039 1.00 72.69 87 ASP A O 1
ATOM 690 N N . GLN A 1 88 ? 8.877 15.324 -13.057 1.00 63.69 88 GLN A N 1
ATOM 691 C CA . GLN A 1 88 ? 9.640 14.980 -14.261 1.00 63.69 88 GLN A CA 1
ATOM 692 C C . GLN A 1 88 ? 11.155 15.118 -14.005 1.00 63.69 88 GLN A C 1
ATOM 694 O O . GLN A 1 88 ? 11.558 15.913 -13.155 1.00 63.69 88 GLN A O 1
ATOM 699 N N . PRO A 1 89 ? 12.020 14.349 -14.695 1.00 57.69 89 PRO A N 1
ATOM 700 C CA . PRO A 1 89 ? 13.463 14.530 -14.565 1.00 57.69 89 PRO A CA 1
ATOM 701 C C . PRO A 1 89 ? 13.841 15.931 -15.065 1.00 57.69 89 PRO A C 1
ATOM 703 O O . PRO A 1 89 ? 13.466 16.300 -16.178 1.00 57.69 89 PRO A O 1
ATOM 706 N N . ASP A 1 90 ? 14.585 16.707 -14.276 1.00 56.19 90 ASP A N 1
ATOM 707 C CA . ASP A 1 90 ? 15.068 18.016 -14.721 1.00 56.19 90 ASP A CA 1
ATOM 708 C C . ASP A 1 90 ? 16.209 17.833 -15.732 1.00 56.19 90 ASP A C 1
ATOM 710 O O . ASP A 1 90 ? 17.309 17.398 -15.388 1.00 56.19 90 ASP A O 1
ATOM 714 N N . SER A 1 91 ? 15.957 18.200 -16.990 1.00 52.47 91 SER A N 1
ATOM 715 C CA . SER A 1 91 ? 16.939 18.117 -18.075 1.00 52.47 91 SER A CA 1
ATOM 716 C C . SER A 1 91 ? 18.159 19.029 -17.884 1.00 52.47 91 SER A C 1
ATOM 718 O O . SER A 1 91 ? 19.149 18.874 -18.596 1.00 52.47 91 SER A O 1
ATOM 720 N N . LYS A 1 92 ? 18.089 20.015 -16.978 1.00 53.84 92 LYS A N 1
ATOM 721 C CA . LYS A 1 92 ? 19.184 20.950 -16.668 1.00 53.84 92 LYS A CA 1
ATOM 722 C C . LYS A 1 92 ? 20.101 20.435 -15.560 1.00 53.84 92 LYS A C 1
ATOM 724 O O . LYS A 1 92 ? 21.224 20.924 -15.432 1.00 53.84 92 LYS A O 1
ATOM 729 N N . LEU A 1 93 ? 19.660 19.455 -14.771 1.00 52.47 93 LEU A N 1
ATOM 730 C CA . LEU A 1 93 ? 20.503 18.820 -13.766 1.00 52.47 93 LEU A CA 1
ATOM 731 C C . LEU A 1 93 ? 21.367 17.753 -14.450 1.00 52.47 93 LEU A C 1
ATOM 733 O O . LEU A 1 93 ? 20.887 16.684 -14.810 1.00 52.47 93 LEU A O 1
ATOM 737 N N . LEU A 1 94 ? 22.667 18.047 -14.596 1.00 41.19 94 LEU A N 1
ATOM 738 C CA . LEU A 1 94 ? 23.687 17.158 -15.186 1.00 41.19 94 LEU A CA 1
ATOM 739 C C . LEU A 1 94 ? 23.702 15.745 -14.570 1.00 41.19 94 LEU A C 1
ATOM 741 O O . LEU A 1 94 ? 24.133 14.797 -15.222 1.00 41.19 94 LEU A O 1
ATOM 745 N N . SER A 1 95 ? 23.231 15.606 -13.327 1.00 42.62 95 SER A N 1
ATOM 746 C CA . SER A 1 95 ? 23.078 14.333 -12.628 1.00 42.62 95 SER A CA 1
ATOM 747 C C . SER A 1 95 ? 22.225 14.510 -11.365 1.00 42.62 95 SER A C 1
ATOM 749 O O . SER A 1 95 ? 22.761 14.593 -10.260 1.00 42.62 95 SER A O 1
ATOM 751 N N . HIS A 1 96 ? 20.900 14.575 -11.490 1.00 49.66 96 HIS A N 1
ATOM 752 C CA . HIS A 1 96 ? 20.040 14.203 -10.363 1.00 49.66 96 HIS A CA 1
ATOM 753 C C . HIS A 1 96 ? 19.076 13.108 -10.833 1.00 49.66 96 HIS A C 1
ATOM 755 O O . HIS A 1 96 ? 18.036 13.410 -11.412 1.00 49.66 96 HIS A O 1
ATOM 761 N N . PRO A 1 97 ? 19.421 11.821 -10.641 1.00 52.47 97 PRO A N 1
ATOM 762 C CA . PRO A 1 97 ? 18.611 10.701 -11.130 1.00 52.47 97 PRO A CA 1
ATOM 763 C C . PRO A 1 97 ? 17.274 10.574 -10.395 1.00 52.47 97 PRO A C 1
ATOM 765 O O . PRO A 1 97 ? 16.444 9.738 -10.751 1.00 52.47 97 PRO A O 1
ATOM 768 N N . PHE A 1 98 ? 17.066 11.400 -9.369 1.00 59.56 98 PHE A N 1
ATOM 769 C CA . PHE A 1 98 ? 15.866 11.412 -8.567 1.00 59.56 98 PHE A CA 1
ATOM 770 C C . PHE A 1 98 ? 15.018 12.631 -8.861 1.00 59.56 98 PHE A C 1
ATOM 772 O O . PHE A 1 98 ? 15.365 13.769 -8.565 1.00 59.56 98 PHE A O 1
ATOM 779 N N . GLN A 1 99 ? 13.875 12.332 -9.440 1.00 69.44 99 GLN A N 1
ATOM 780 C CA . GLN A 1 99 ? 12.720 13.199 -9.487 1.00 69.44 99 GLN A CA 1
ATOM 781 C C . GLN A 1 99 ? 12.325 13.621 -8.060 1.00 69.44 99 GLN A C 1
ATOM 783 O O . GLN A 1 99 ? 12.439 12.821 -7.126 1.00 69.44 99 GLN A O 1
ATOM 788 N N . GLU A 1 100 ? 11.861 14.858 -7.876 1.00 77.69 100 GLU A N 1
ATOM 789 C CA . GLU A 1 100 ? 11.286 15.267 -6.592 1.00 77.69 100 GLU A CA 1
ATOM 790 C C . GLU A 1 100 ? 10.074 14.382 -6.283 1.00 77.69 100 GLU A C 1
ATOM 792 O O . GLU A 1 100 ? 9.214 14.152 -7.132 1.00 77.69 100 GLU A O 1
ATOM 797 N N . MET A 1 101 ? 10.027 13.843 -5.069 1.00 87.00 101 MET A N 1
ATOM 798 C CA . MET A 1 101 ? 8.972 12.937 -4.645 1.00 87.00 101 MET A CA 1
ATOM 799 C C . MET A 1 101 ? 7.878 13.700 -3.912 1.00 87.00 101 MET A C 1
ATOM 801 O O . MET A 1 101 ? 8.130 14.322 -2.881 1.00 87.00 101 MET A O 1
ATOM 805 N N . LYS A 1 102 ? 6.643 13.568 -4.392 1.00 89.44 102 LYS A N 1
ATOM 806 C CA . LYS A 1 102 ? 5.444 14.110 -3.753 1.00 89.44 102 LYS A CA 1
ATOM 807 C C . LYS A 1 102 ? 4.564 12.963 -3.291 1.00 89.44 102 LYS A C 1
ATOM 809 O O . LYS A 1 102 ? 4.268 12.040 -4.045 1.00 89.44 102 LYS A O 1
ATOM 814 N N . TYR A 1 103 ? 4.144 13.020 -2.038 1.00 93.00 103 TYR A N 1
ATOM 815 C CA . TYR A 1 103 ? 3.333 11.979 -1.427 1.00 93.00 103 TYR A CA 1
ATOM 816 C C . TYR A 1 103 ? 2.421 12.569 -0.358 1.00 93.00 103 TYR A C 1
ATOM 818 O O . TYR A 1 103 ? 2.731 13.596 0.252 1.00 93.00 103 TYR A O 1
ATOM 826 N N . GLY A 1 104 ? 1.295 11.906 -0.123 1.00 91.69 104 GLY A N 1
ATOM 827 C CA . GLY A 1 104 ? 0.273 12.369 0.804 1.00 91.69 104 GLY A CA 1
ATOM 828 C C . GLY A 1 104 ? -0.490 11.205 1.432 1.00 91.69 104 GLY A C 1
ATOM 829 O O . GLY A 1 104 ? -0.729 10.224 0.731 1.00 91.69 104 GLY A O 1
ATOM 830 N N . PRO A 1 105 ? -0.877 11.299 2.717 1.00 94.00 105 PRO A N 1
ATOM 831 C CA . PRO A 1 105 ? -0.619 12.410 3.644 1.00 94.00 105 PRO A CA 1
ATOM 832 C C . PRO A 1 105 ? 0.826 12.404 4.179 1.00 94.00 105 PRO A C 1
ATOM 834 O O . PRO A 1 105 ? 1.287 11.416 4.751 1.00 94.00 105 PRO A O 1
ATOM 837 N N . SER A 1 106 ? 1.560 13.513 4.008 1.00 90.19 106 SER A N 1
ATOM 838 C CA . SER A 1 106 ? 3.012 13.548 4.252 1.00 90.19 106 SER A CA 1
ATOM 839 C C . SER A 1 106 ? 3.391 13.333 5.722 1.00 90.19 106 SER A C 1
ATOM 841 O O . SER A 1 106 ? 4.405 12.701 6.003 1.00 90.19 106 SER A O 1
ATOM 843 N N . SER A 1 107 ? 2.560 13.796 6.663 1.00 89.56 107 SER A N 1
ATOM 844 C CA . SER A 1 107 ? 2.769 13.611 8.107 1.00 89.56 107 SER A CA 1
ATOM 845 C C . SER A 1 107 ? 2.732 12.145 8.538 1.00 89.56 107 SER A C 1
ATOM 847 O O . SER A 1 107 ? 3.449 11.755 9.456 1.00 89.56 107 SER A O 1
ATOM 849 N N . SER A 1 108 ? 1.913 11.333 7.870 1.00 92.81 108 SER A N 1
ATOM 850 C CA . SER A 1 108 ? 1.689 9.935 8.242 1.00 92.81 108 SER A CA 1
ATOM 851 C C . SER A 1 108 ? 2.548 8.977 7.420 1.00 92.81 108 SER A C 1
ATOM 853 O O . SER A 1 108 ? 3.055 8.000 7.957 1.00 92.81 108 SER A O 1
ATOM 855 N N . LEU A 1 109 ? 2.772 9.267 6.135 1.00 92.62 109 LEU A N 1
ATOM 856 C CA . LEU A 1 109 ? 3.554 8.405 5.242 1.00 92.62 109 LEU A CA 1
ATOM 857 C C . LEU A 1 109 ? 5.069 8.596 5.346 1.00 92.62 109 LEU A C 1
ATOM 859 O O . LEU A 1 109 ? 5.817 7.814 4.775 1.00 92.62 109 LEU A O 1
ATOM 863 N N . VAL A 1 110 ? 5.581 9.623 6.019 1.00 91.62 110 VAL A N 1
ATOM 864 C CA . VAL A 1 110 ? 7.038 9.778 6.135 1.00 91.62 110 VAL A CA 1
ATOM 865 C C . VAL A 1 110 ? 7.641 8.662 7.009 1.00 91.62 110 VAL A C 1
ATOM 867 O O . VAL A 1 110 ? 7.074 8.280 8.037 1.00 91.62 110 VAL A O 1
ATOM 870 N N . HIS A 1 111 ? 8.814 8.147 6.618 1.00 88.69 111 HIS A N 1
ATOM 871 C CA . HIS A 1 111 ? 9.551 7.087 7.333 1.00 88.69 111 HIS A CA 1
ATOM 872 C C . HIS A 1 111 ? 8.749 5.794 7.531 1.00 88.69 111 HIS A C 1
ATOM 874 O O . HIS A 1 111 ? 8.589 5.302 8.646 1.00 88.69 111 HIS A O 1
ATOM 880 N N . THR A 1 112 ? 8.218 5.280 6.432 1.00 93.06 112 THR A N 1
ATOM 881 C CA . THR A 1 112 ? 7.216 4.219 6.410 1.00 93.06 112 THR A CA 1
ATOM 882 C C . THR A 1 112 ? 7.573 3.200 5.333 1.00 93.06 112 THR A C 1
ATOM 884 O O . THR A 1 112 ? 8.064 3.571 4.259 1.00 93.06 112 THR A O 1
ATOM 887 N N . GLN A 1 113 ? 7.338 1.912 5.595 1.00 93.69 113 GLN A N 1
ATOM 888 C CA . GLN A 1 113 ? 7.462 0.888 4.551 1.00 93.69 113 GLN A CA 1
ATOM 889 C C . GLN A 1 113 ? 6.345 1.004 3.512 1.00 93.69 113 GLN A C 1
ATOM 891 O O . GLN A 1 113 ? 6.542 0.591 2.367 1.00 93.69 113 GLN A O 1
ATOM 896 N N . TYR A 1 114 ? 5.203 1.602 3.859 1.00 95.69 114 TYR A N 1
ATOM 897 C CA . TYR A 1 114 ? 4.179 1.971 2.883 1.00 95.69 114 TYR A CA 1
ATOM 898 C C . TYR A 1 114 ? 4.739 2.956 1.846 1.00 95.69 114 TYR A C 1
ATOM 900 O O . TYR A 1 114 ? 4.698 2.672 0.648 1.00 95.69 114 TYR A O 1
ATOM 908 N N . LEU A 1 115 ? 5.374 4.052 2.272 1.00 95.44 115 LEU A N 1
ATOM 909 C CA . LEU A 1 115 ? 5.981 5.006 1.336 1.00 95.44 115 LEU A CA 1
ATOM 910 C C . LEU A 1 115 ? 7.081 4.374 0.472 1.00 95.44 115 LEU A C 1
ATOM 912 O O . LEU A 1 115 ? 7.136 4.629 -0.731 1.00 95.44 115 LEU A O 1
ATOM 916 N N . ALA A 1 116 ? 7.908 3.498 1.050 1.0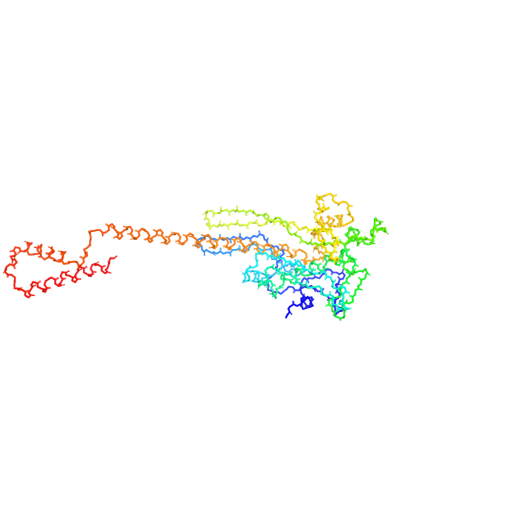0 94.44 116 ALA A N 1
ATOM 917 C CA . ALA A 1 116 ? 8.880 2.728 0.273 1.00 94.44 116 ALA A CA 1
ATOM 918 C C . ALA A 1 116 ? 8.192 1.840 -0.780 1.00 94.44 116 ALA A C 1
ATOM 920 O O . ALA A 1 116 ? 8.622 1.805 -1.931 1.00 94.44 116 ALA A O 1
ATOM 921 N N . THR A 1 117 ? 7.088 1.175 -0.424 1.00 96.44 117 THR A N 1
ATOM 922 C CA . THR A 1 117 ? 6.303 0.347 -1.358 1.00 96.44 117 THR A CA 1
ATOM 923 C C . THR A 1 117 ? 5.776 1.181 -2.529 1.00 96.44 117 THR A C 1
ATOM 925 O O . THR A 1 117 ? 5.904 0.761 -3.678 1.00 96.44 117 THR A O 1
ATOM 928 N N . LEU A 1 118 ? 5.234 2.373 -2.254 1.00 96.31 118 LEU A N 1
ATOM 929 C CA . LEU A 1 118 ? 4.726 3.293 -3.279 1.00 96.31 118 LEU A CA 1
ATOM 930 C C . LEU A 1 118 ? 5.828 3.715 -4.257 1.00 96.31 118 LEU A C 1
ATOM 932 O O . LEU A 1 118 ? 5.643 3.614 -5.469 1.00 96.31 118 LEU A O 1
ATOM 936 N N . LEU A 1 119 ? 6.992 4.109 -3.731 1.00 93.75 119 LEU A N 1
ATOM 937 C CA . LEU A 1 119 ? 8.155 4.459 -4.543 1.00 93.75 119 LEU A CA 1
ATOM 938 C C . LEU A 1 119 ? 8.596 3.297 -5.432 1.00 93.75 119 LEU A C 1
ATOM 940 O O . LEU A 1 119 ? 8.824 3.482 -6.625 1.00 93.75 119 LEU A O 1
ATOM 944 N N . HIS A 1 120 ? 8.737 2.103 -4.858 1.00 92.94 120 HIS A N 1
ATOM 945 C CA . HIS A 1 120 ? 9.225 0.946 -5.597 1.00 92.94 120 HIS A CA 1
ATOM 946 C C . HIS A 1 120 ? 8.255 0.494 -6.685 1.00 92.94 120 HIS A C 1
ATOM 948 O O . HIS A 1 120 ? 8.703 0.180 -7.786 1.00 92.94 120 HIS A O 1
ATOM 954 N N . ALA A 1 121 ? 6.949 0.517 -6.417 1.00 95.31 121 ALA A N 1
ATOM 955 C CA . ALA A 1 121 ? 5.942 0.195 -7.419 1.00 95.31 121 ALA A CA 1
ATOM 956 C C . ALA A 1 121 ? 5.942 1.199 -8.587 1.00 95.31 121 ALA A C 1
ATOM 958 O O . ALA A 1 121 ? 5.863 0.788 -9.746 1.00 95.31 121 ALA A O 1
ATOM 959 N N . ASP A 1 122 ? 6.091 2.497 -8.305 1.00 93.38 122 ASP A N 1
ATOM 960 C CA . ASP A 1 122 ? 6.207 3.536 -9.337 1.00 93.38 122 ASP A CA 1
ATOM 961 C C . ASP A 1 122 ? 7.504 3.393 -10.158 1.00 93.38 122 ASP A C 1
ATOM 963 O O . ASP A 1 122 ? 7.475 3.417 -11.391 1.00 93.38 122 ASP A O 1
ATOM 967 N N . TYR A 1 123 ? 8.639 3.145 -9.493 1.00 90.25 123 TYR A N 1
ATOM 968 C CA . TYR A 1 123 ? 9.917 2.858 -10.155 1.00 90.25 123 TYR A CA 1
ATOM 969 C C . TYR A 1 123 ? 9.817 1.633 -11.061 1.00 90.25 123 TYR A C 1
ATOM 971 O O . TYR A 1 123 ? 10.247 1.677 -12.212 1.00 90.25 123 TYR A O 1
ATOM 979 N N . LEU A 1 124 ? 9.222 0.549 -10.566 1.00 92.62 124 LEU A N 1
ATOM 980 C CA . LEU A 1 124 ? 9.034 -0.675 -11.329 1.00 92.62 124 LEU A CA 1
ATOM 981 C C . LEU A 1 124 ? 8.180 -0.424 -12.577 1.00 92.62 124 LEU A C 1
ATOM 983 O O . LEU A 1 124 ? 8.555 -0.850 -13.670 1.00 92.62 124 LEU A O 1
ATOM 987 N N . LEU A 1 125 ? 7.072 0.311 -12.445 1.00 93.44 125 LEU A N 1
ATOM 988 C CA . LEU A 1 125 ? 6.229 0.683 -13.581 1.00 93.44 125 LEU A CA 1
ATOM 989 C C . LEU A 1 125 ? 7.024 1.459 -14.642 1.00 93.44 125 LEU A C 1
ATOM 991 O O . LEU A 1 125 ? 6.915 1.177 -15.837 1.00 93.44 125 LEU A O 1
ATOM 995 N N . LYS A 1 126 ? 7.871 2.401 -14.222 1.00 88.94 126 LYS A N 1
ATOM 996 C CA . LYS A 1 126 ? 8.752 3.166 -15.121 1.00 88.94 126 LYS A CA 1
ATOM 997 C C . LYS A 1 126 ? 9.809 2.292 -15.794 1.00 88.94 126 LYS A C 1
ATOM 999 O O . LYS A 1 126 ? 10.048 2.428 -16.993 1.00 88.94 126 LYS A O 1
ATOM 1004 N N . MET A 1 127 ? 10.410 1.358 -15.062 1.00 89.06 127 MET A N 1
ATOM 1005 C CA . MET A 1 127 ? 11.399 0.438 -15.629 1.00 89.06 127 MET A CA 1
ATOM 1006 C C . MET A 1 127 ? 10.766 -0.510 -16.649 1.00 89.06 127 MET A C 1
ATOM 1008 O O . MET A 1 127 ? 11.333 -0.723 -17.717 1.00 89.06 127 MET A O 1
ATOM 1012 N N . ILE A 1 128 ? 9.566 -1.028 -16.372 1.00 91.31 128 ILE A N 1
ATOM 1013 C CA . ILE A 1 128 ? 8.844 -1.917 -17.293 1.00 91.31 128 ILE A CA 1
ATOM 1014 C C . ILE A 1 128 ? 8.378 -1.151 -18.541 1.00 91.31 128 ILE A C 1
ATOM 1016 O O . ILE A 1 128 ? 8.561 -1.638 -19.655 1.00 91.31 128 ILE A O 1
ATOM 1020 N N . THR A 1 129 ? 7.821 0.057 -18.392 1.00 87.88 129 THR A N 1
ATOM 1021 C CA . THR A 1 129 ? 7.348 0.861 -19.541 1.00 87.88 129 THR A CA 1
ATOM 1022 C C . THR A 1 129 ? 8.491 1.252 -20.483 1.00 87.88 129 THR A C 1
ATOM 1024 O O . THR A 1 129 ? 8.349 1.177 -21.709 1.00 87.88 129 THR A O 1
ATOM 1027 N N . THR A 1 130 ? 9.642 1.640 -19.924 1.00 84.62 130 THR A N 1
ATOM 1028 C CA . THR A 1 130 ? 10.812 2.094 -20.694 1.00 84.62 130 THR A CA 1
ATOM 1029 C C . THR A 1 130 ? 11.745 0.963 -21.120 1.00 84.62 130 THR A C 1
ATOM 1031 O O . THR A 1 130 ? 12.517 1.145 -22.061 1.00 84.62 130 THR A O 1
ATOM 1034 N N . GLY A 1 131 ? 11.702 -0.196 -20.458 1.00 85.12 131 GLY A N 1
ATOM 1035 C CA . GLY A 1 131 ? 12.686 -1.272 -20.619 1.00 85.12 131 GLY A CA 1
ATOM 1036 C C . GLY A 1 131 ? 14.083 -0.924 -20.106 1.00 85.12 131 GLY A C 1
ATOM 1037 O O . GLY A 1 131 ? 15.056 -1.571 -20.503 1.00 85.12 131 GLY A O 1
ATOM 1038 N N . THR A 1 132 ? 14.186 0.133 -19.299 1.00 85.88 132 THR A N 1
ATOM 1039 C CA . THR A 1 132 ? 15.443 0.638 -18.751 1.00 85.88 132 THR A CA 1
ATOM 1040 C C . THR A 1 132 ? 15.405 0.533 -17.238 1.00 85.88 132 THR A C 1
ATOM 1042 O O . THR A 1 132 ? 14.552 1.132 -16.589 1.00 85.88 132 THR A O 1
ATOM 1045 N N . GLU A 1 133 ? 16.334 -0.227 -16.670 1.00 88.31 133 GLU A N 1
ATOM 1046 C CA . GLU A 1 133 ? 16.512 -0.298 -15.223 1.00 88.31 133 GLU A CA 1
ATOM 1047 C C . GLU A 1 133 ? 17.461 0.798 -14.763 1.00 88.31 133 GLU A C 1
ATOM 1049 O O . GLU A 1 133 ? 18.448 1.093 -15.434 1.00 88.31 133 GLU A O 1
ATOM 1054 N N . VAL A 1 134 ? 17.159 1.388 -13.611 1.00 86.56 134 VAL A N 1
ATOM 1055 C CA . VAL A 1 134 ? 18.026 2.353 -12.936 1.00 86.56 134 VAL A CA 1
ATOM 1056 C C . VAL A 1 134 ? 18.549 1.689 -11.670 1.00 86.56 134 VAL A C 1
ATOM 1058 O O . VAL A 1 134 ? 17.762 1.251 -10.825 1.00 86.56 134 VAL A O 1
ATOM 1061 N N . CYS A 1 135 ? 19.871 1.610 -11.546 1.00 87.12 135 CYS A N 1
ATOM 1062 C CA . CYS A 1 135 ? 20.529 1.111 -10.345 1.00 87.12 135 CYS A CA 1
ATOM 1063 C C . CYS A 1 135 ? 20.142 1.965 -9.128 1.00 87.12 135 CYS A C 1
ATOM 1065 O O . CYS A 1 135 ? 20.012 3.181 -9.236 1.00 87.12 135 CYS A O 1
ATOM 1067 N N . ALA A 1 136 ? 19.973 1.342 -7.960 1.00 86.25 136 ALA A N 1
ATOM 1068 C CA . ALA A 1 136 ? 19.640 2.047 -6.718 1.00 86.25 136 ALA A CA 1
ATOM 1069 C C . ALA A 1 136 ? 20.851 2.660 -5.991 1.00 86.25 136 ALA A C 1
ATOM 1071 O O . ALA A 1 136 ? 20.668 3.336 -4.981 1.00 86.25 136 ALA A O 1
ATOM 1072 N N . ILE A 1 137 ? 22.076 2.419 -6.468 1.00 84.62 137 ILE A N 1
ATOM 1073 C CA . ILE A 1 137 ? 23.321 2.894 -5.854 1.00 84.62 137 ILE A CA 1
ATOM 1074 C C . ILE A 1 137 ? 23.990 3.913 -6.776 1.00 84.62 137 ILE A C 1
ATOM 1076 O O . ILE A 1 137 ? 24.078 3.714 -7.988 1.00 84.62 137 ILE A O 1
ATOM 1080 N N . ALA A 1 138 ? 24.487 5.008 -6.195 1.00 81.38 138 ALA A N 1
ATOM 1081 C CA . ALA A 1 138 ? 25.245 6.023 -6.920 1.00 81.38 138 ALA A CA 1
ATOM 1082 C C . ALA A 1 138 ? 26.459 5.392 -7.634 1.00 81.38 138 ALA A C 1
ATOM 1084 O O . ALA A 1 138 ? 27.163 4.590 -7.020 1.00 81.38 138 ALA A O 1
ATOM 1085 N N . PRO A 1 139 ? 26.745 5.738 -8.904 1.00 84.31 139 PRO A N 1
ATOM 1086 C CA . PRO A 1 139 ? 26.239 6.885 -9.668 1.00 84.31 139 PRO A CA 1
ATOM 1087 C C . PRO A 1 139 ? 24.937 6.627 -10.453 1.00 84.31 139 PRO A C 1
ATOM 1089 O O . PRO A 1 139 ? 24.639 7.361 -11.389 1.00 84.31 139 PRO A O 1
ATOM 1092 N N . PHE A 1 140 ? 24.157 5.614 -10.068 1.00 84.06 140 PHE A N 1
ATOM 1093 C CA . PHE A 1 140 ? 22.852 5.265 -10.642 1.00 84.06 140 PHE A CA 1
ATOM 1094 C C . PHE A 1 140 ? 22.911 4.956 -12.148 1.00 84.06 140 PHE A C 1
ATOM 1096 O O . PHE A 1 140 ? 22.179 5.559 -12.938 1.00 84.06 140 PHE A O 1
ATOM 1103 N N . PRO A 1 141 ? 23.796 4.030 -12.577 1.00 85.50 141 PRO A N 1
ATOM 1104 C CA . PRO A 1 141 ? 23.854 3.604 -13.971 1.00 85.50 141 PRO A CA 1
ATOM 1105 C C . PRO A 1 141 ? 22.498 3.082 -14.466 1.00 85.50 141 PRO A C 1
ATOM 1107 O O . PRO A 1 141 ? 21.678 2.581 -13.691 1.00 85.50 141 PRO A O 1
ATOM 1110 N N . MET A 1 142 ? 22.285 3.191 -15.779 1.00 87.56 142 MET A N 1
ATOM 1111 C CA . MET A 1 142 ? 21.077 2.724 -16.458 1.00 87.56 142 MET A CA 1
ATOM 1112 C C . MET A 1 142 ? 21.392 1.561 -17.400 1.00 87.56 142 MET A C 1
ATOM 1114 O O . MET A 1 142 ? 22.334 1.648 -18.188 1.00 87.56 142 MET A O 1
ATOM 1118 N N . GLU A 1 143 ? 20.562 0.520 -17.379 1.00 84.81 143 GLU A N 1
ATOM 1119 C CA . GLU A 1 143 ? 20.678 -0.645 -18.264 1.00 84.81 143 GLU A CA 1
ATOM 1120 C C . GLU A 1 143 ? 19.451 -0.765 -19.175 1.00 84.81 143 GLU A C 1
ATOM 1122 O O . GLU A 1 143 ? 18.331 -1.003 -18.720 1.00 84.81 143 GLU A O 1
ATOM 1127 N N . LYS A 1 144 ? 19.675 -0.600 -20.486 1.00 71.25 144 LYS A N 1
ATOM 1128 C CA . LYS A 1 144 ? 18.692 -0.878 -21.544 1.00 71.25 144 LYS A CA 1
ATOM 1129 C C . LYS A 1 144 ? 18.712 -2.392 -21.760 1.00 71.25 144 LYS A C 1
ATOM 1131 O O . LYS A 1 144 ? 19.784 -2.911 -22.032 1.00 71.25 144 LYS A O 1
ATOM 1136 N N . GLU A 1 145 ? 17.572 -3.076 -21.636 1.00 69.25 145 GLU A N 1
ATOM 1137 C CA . GLU A 1 145 ? 17.457 -4.550 -21.465 1.00 69.25 145 GLU A CA 1
ATOM 1138 C C . GLU A 1 145 ? 17.550 -5.036 -20.007 1.00 69.25 145 GLU A C 1
ATOM 1140 O O . GLU A 1 145 ? 18.146 -6.070 -19.702 1.00 69.25 145 GLU A O 1
ATOM 1145 N N . SER A 1 146 ? 16.886 -4.289 -19.121 1.00 68.44 146 SER A N 1
ATOM 1146 C CA . SER A 1 146 ? 16.750 -4.548 -17.684 1.00 68.44 146 SER A CA 1
ATOM 1147 C C . SER A 1 146 ? 16.537 -6.016 -17.296 1.00 68.44 146 SER A C 1
ATOM 1149 O O . SER A 1 146 ? 15.731 -6.724 -17.918 1.00 68.44 146 SER A O 1
ATOM 1151 N N . ASN A 1 147 ? 17.108 -6.419 -16.157 1.00 73.31 147 ASN A N 1
ATOM 1152 C CA . ASN A 1 147 ? 16.786 -7.697 -15.513 1.00 73.31 147 ASN A CA 1
ATOM 1153 C C . ASN A 1 147 ? 15.325 -7.756 -15.044 1.00 73.31 147 ASN A C 1
ATOM 1155 O O . ASN A 1 147 ? 14.763 -8.844 -14.916 1.00 73.31 147 ASN A O 1
ATOM 1159 N N . VAL A 1 148 ? 14.684 -6.594 -14.876 1.00 84.81 148 VAL A N 1
ATOM 1160 C CA . VAL A 1 148 ? 13.258 -6.461 -14.553 1.00 84.81 148 VAL A CA 1
ATOM 1161 C C . VAL A 1 148 ? 12.384 -7.310 -15.478 1.00 84.81 148 VAL A C 1
ATOM 1163 O O . VAL A 1 148 ? 11.658 -8.183 -15.012 1.00 84.81 148 VAL A O 1
ATOM 1166 N N . LEU A 1 149 ? 12.479 -7.145 -16.799 1.00 87.38 149 LEU A N 1
ATOM 1167 C CA . LEU A 1 149 ? 11.661 -7.951 -17.714 1.00 87.38 149 LEU A CA 1
ATOM 1168 C C . LEU A 1 149 ? 12.065 -9.431 -17.709 1.00 87.38 149 LEU A C 1
ATOM 1170 O O . LEU A 1 149 ? 11.203 -10.295 -17.839 1.00 87.38 149 LEU A O 1
ATOM 1174 N N . ARG A 1 150 ? 13.348 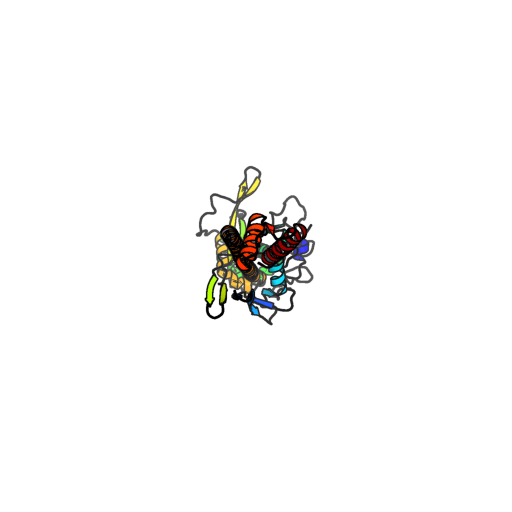-9.751 -17.492 1.00 88.19 150 ARG A N 1
ATOM 1175 C CA . ARG A 1 150 ? 13.832 -11.145 -17.455 1.00 88.19 150 ARG A CA 1
ATOM 1176 C C . ARG A 1 150 ? 13.227 -11.961 -16.311 1.00 88.19 150 ARG A C 1
ATOM 1178 O O . ARG A 1 150 ? 13.117 -13.177 -16.444 1.00 88.19 150 ARG A O 1
ATOM 1185 N N . ARG A 1 151 ? 12.798 -11.301 -15.230 1.00 89.88 151 ARG A N 1
ATOM 1186 C CA . ARG A 1 151 ? 12.101 -11.929 -14.098 1.00 89.88 151 ARG A CA 1
ATOM 1187 C C . ARG A 1 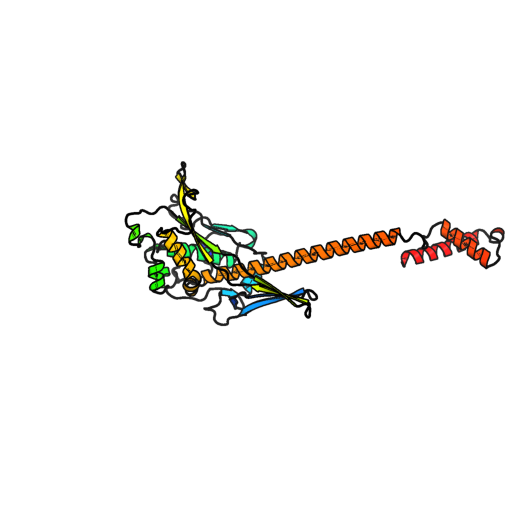151 ? 10.695 -12.417 -14.452 1.00 89.88 151 ARG A C 1
ATOM 1189 O O . ARG A 1 151 ? 10.162 -13.281 -13.760 1.00 89.88 151 ARG A O 1
ATOM 1196 N N . LEU A 1 152 ? 10.097 -11.880 -15.514 1.00 92.38 152 LEU A N 1
ATOM 1197 C CA . LEU A 1 152 ? 8.778 -12.279 -15.994 1.00 92.38 152 LEU A CA 1
ATOM 1198 C C . LEU A 1 152 ? 8.859 -13.509 -16.915 1.00 92.38 152 LEU A C 1
ATOM 1200 O O . LEU A 1 152 ? 9.869 -13.720 -17.584 1.00 92.38 152 LEU A O 1
ATOM 1204 N N . PRO A 1 153 ? 7.797 -14.321 -17.019 1.00 93.88 153 PRO A N 1
ATOM 1205 C CA . PRO A 1 153 ? 7.690 -15.382 -18.012 1.00 93.88 153 PRO A CA 1
ATOM 1206 C C . PRO A 1 153 ? 7.583 -14.798 -19.428 1.00 93.88 153 PRO A C 1
ATOM 1208 O O . PRO A 1 153 ? 7.134 -13.667 -19.620 1.00 93.88 153 PRO A O 1
ATOM 1211 N N . ARG A 1 154 ? 7.970 -15.586 -20.443 1.00 93.88 154 ARG A N 1
ATOM 1212 C CA . ARG A 1 154 ? 8.073 -15.119 -21.841 1.00 93.88 154 ARG A CA 1
ATOM 1213 C C . ARG A 1 154 ? 6.799 -14.456 -22.367 1.00 93.88 154 ARG A C 1
ATOM 1215 O O . ARG A 1 154 ? 6.899 -13.458 -23.065 1.00 93.88 154 ARG A O 1
ATOM 1222 N N . HIS A 1 155 ? 5.611 -14.964 -22.038 1.00 95.25 155 HIS A N 1
ATOM 1223 C CA . HIS A 1 155 ? 4.370 -14.351 -22.525 1.00 95.25 155 HIS A CA 1
ATOM 1224 C C . HIS A 1 155 ? 4.143 -12.956 -21.929 1.00 95.25 155 HIS A C 1
ATOM 1226 O O . HIS A 1 155 ? 3.744 -12.056 -22.661 1.00 95.25 155 HIS A O 1
ATOM 1232 N N . LEU A 1 156 ? 4.458 -12.744 -20.644 1.00 94.69 156 LEU A N 1
ATOM 1233 C CA . LEU A 1 156 ? 4.402 -11.416 -20.026 1.00 94.69 156 LEU A CA 1
ATOM 1234 C C . LEU A 1 156 ? 5.486 -10.487 -20.580 1.00 94.69 156 LEU A C 1
ATOM 1236 O O . LEU A 1 156 ? 5.211 -9.308 -20.781 1.00 94.69 156 LEU A O 1
ATOM 1240 N N . GLN A 1 157 ? 6.683 -11.003 -20.881 1.00 92.56 157 GLN A N 1
ATOM 1241 C CA . GLN A 1 157 ? 7.734 -10.219 -21.544 1.00 92.56 157 GLN A CA 1
ATOM 1242 C C . GLN A 1 157 ? 7.274 -9.689 -22.908 1.00 92.56 157 GLN A C 1
ATOM 1244 O O . GLN A 1 157 ? 7.488 -8.518 -23.211 1.00 92.56 157 GLN A O 1
ATOM 1249 N N . GLU A 1 158 ? 6.598 -10.518 -23.707 1.00 91.00 158 GLU A N 1
ATOM 1250 C CA . GLU A 1 158 ? 6.054 -10.100 -25.004 1.00 91.00 158 GLU A CA 1
ATOM 1251 C C . GLU A 1 158 ? 4.902 -9.092 -24.851 1.00 91.00 158 GLU A C 1
ATOM 1253 O O . GLU A 1 158 ? 4.866 -8.075 -25.546 1.00 91.00 158 GLU A O 1
ATOM 1258 N N . LEU A 1 159 ? 3.983 -9.316 -23.903 1.00 91.12 159 LEU A N 1
ATOM 1259 C CA . LEU A 1 159 ? 2.853 -8.410 -23.641 1.00 91.12 159 LEU A CA 1
ATOM 1260 C C . LEU A 1 159 ? 3.298 -7.036 -23.119 1.00 91.12 159 LEU A C 1
ATOM 1262 O O . LEU A 1 159 ? 2.724 -6.004 -23.483 1.00 91.12 159 LEU A O 1
ATOM 1266 N N . LEU A 1 160 ? 4.327 -7.019 -22.272 1.00 90.62 160 LEU A N 1
ATOM 1267 C CA . LEU A 1 160 ? 4.867 -5.823 -21.623 1.00 90.62 160 LEU A CA 1
ATOM 1268 C C . LEU A 1 160 ? 6.126 -5.302 -22.306 1.00 90.62 160 LEU A C 1
ATOM 1270 O O . LEU A 1 160 ? 6.819 -4.455 -21.744 1.00 90.62 160 LEU A O 1
ATOM 1274 N N . LYS A 1 161 ? 6.405 -5.761 -23.531 1.00 87.75 161 LYS A N 1
ATOM 1275 C CA . LYS A 1 161 ? 7.560 -5.312 -24.299 1.00 87.75 161 LYS A CA 1
ATOM 1276 C C . LYS A 1 161 ? 7.614 -3.777 -24.314 1.00 87.75 161 LYS A C 1
ATOM 1278 O O . LYS A 1 161 ? 6.569 -3.165 -24.592 1.00 87.75 161 LYS A O 1
ATOM 1283 N N . PRO A 1 162 ? 8.775 -3.152 -24.046 1.00 82.19 162 PRO A N 1
ATOM 1284 C CA . PRO A 1 162 ? 8.896 -1.701 -23.973 1.00 82.19 162 PRO A CA 1
ATOM 1285 C C . PRO A 1 162 ? 8.371 -1.018 -25.231 1.00 82.19 162 PRO A C 1
ATOM 1287 O O . PRO A 1 162 ? 8.533 -1.533 -26.342 1.00 82.19 162 PRO A O 1
ATOM 1290 N N . LEU A 1 163 ? 7.770 0.162 -25.071 1.00 76.44 163 LEU A N 1
ATOM 1291 C CA . LEU A 1 163 ? 7.059 0.855 -26.155 1.00 76.44 163 LEU A CA 1
ATOM 1292 C C . LEU A 1 163 ? 7.940 1.092 -27.390 1.00 76.44 163 LEU A C 1
ATOM 1294 O O . LEU A 1 163 ? 7.492 0.885 -28.517 1.00 76.44 163 LEU A O 1
ATOM 1298 N N . HIS A 1 164 ? 9.214 1.432 -27.184 1.00 74.06 164 HIS A N 1
ATOM 1299 C CA . HIS A 1 164 ? 10.190 1.671 -28.252 1.00 74.06 164 HIS A CA 1
ATOM 1300 C C . HIS A 1 164 ? 10.560 0.410 -29.060 1.00 74.06 164 HIS A C 1
ATOM 1302 O O . HIS A 1 164 ? 11.138 0.518 -30.137 1.00 74.06 164 HIS A O 1
ATOM 1308 N N . GLN A 1 165 ? 10.237 -0.789 -28.561 1.00 75.69 165 GLN A N 1
ATOM 1309 C CA . GLN A 1 165 ? 10.546 -2.067 -29.214 1.00 75.69 165 GLN A CA 1
ATOM 1310 C C . GLN A 1 165 ? 9.327 -2.716 -29.890 1.00 75.69 165 GLN A C 1
ATOM 1312 O O . GLN A 1 165 ? 9.436 -3.827 -30.428 1.00 75.69 165 GLN A O 1
ATOM 1317 N N . ARG A 1 166 ? 8.155 -2.072 -29.839 1.00 76.56 166 ARG A N 1
ATOM 1318 C CA . ARG A 1 166 ? 6.922 -2.562 -30.471 1.00 76.56 166 ARG A CA 1
ATOM 1319 C C . ARG A 1 166 ? 6.947 -2.240 -31.968 1.00 76.56 166 ARG A C 1
ATOM 1321 O O . ARG A 1 166 ? 7.340 -1.159 -32.382 1.00 76.56 166 ARG A O 1
ATOM 1328 N N . GLU A 1 167 ? 6.518 -3.169 -32.822 1.00 62.62 167 GLU A N 1
ATOM 1329 C CA . GLU A 1 167 ? 6.653 -3.001 -34.284 1.00 62.62 167 GLU A CA 1
ATOM 1330 C C . GLU A 1 167 ? 5.903 -1.779 -34.838 1.00 62.62 167 GLU A C 1
ATOM 1332 O O . GLU A 1 167 ? 6.341 -1.178 -35.818 1.00 62.62 167 GLU A O 1
ATOM 1337 N N . LYS A 1 168 ? 4.813 -1.373 -34.174 1.00 58.62 168 LYS A N 1
ATOM 1338 C CA . LYS A 1 168 ? 3.960 -0.241 -34.568 1.00 58.62 168 LYS A CA 1
ATOM 1339 C C . LYS A 1 168 ? 4.491 1.142 -34.151 1.00 58.62 168 LYS A C 1
ATOM 1341 O O . LYS A 1 168 ? 3.854 2.133 -34.486 1.00 58.62 168 LYS A O 1
ATOM 1346 N N . THR A 1 169 ? 5.627 1.238 -33.454 1.00 55.25 169 THR A N 1
ATOM 1347 C CA . THR A 1 169 ? 6.187 2.519 -32.962 1.00 55.25 169 THR A CA 1
ATOM 1348 C C . THR A 1 169 ? 7.431 2.988 -33.716 1.00 55.25 169 THR A C 1
ATOM 1350 O O . THR A 1 169 ? 7.929 4.074 -33.442 1.00 55.25 169 THR A O 1
ATOM 1353 N N . LYS A 1 170 ? 7.909 2.241 -34.726 1.00 50.81 170 LYS A N 1
ATOM 1354 C CA . LYS A 1 170 ? 9.164 2.546 -35.450 1.00 50.81 170 LYS A CA 1
ATOM 1355 C C . LYS A 1 170 ? 9.220 3.937 -36.111 1.00 50.81 170 LYS A C 1
ATOM 1357 O O . LYS A 1 170 ? 10.318 4.436 -36.321 1.00 50.81 170 LYS A O 1
ATOM 1362 N N . ASN A 1 171 ? 8.070 4.565 -36.383 1.00 46.69 171 ASN A N 1
ATOM 1363 C CA . ASN A 1 171 ? 7.964 5.911 -36.975 1.00 46.69 171 ASN A CA 1
ATOM 1364 C C . ASN A 1 171 ? 7.248 6.933 -36.069 1.00 46.69 171 ASN A C 1
ATOM 1366 O O . ASN A 1 171 ? 6.965 8.047 -36.502 1.00 46.69 171 ASN A O 1
ATOM 1370 N N . LEU A 1 172 ? 6.934 6.561 -34.827 1.00 51.06 172 LEU A N 1
ATOM 1371 C CA . LEU A 1 172 ? 6.328 7.440 -33.832 1.00 51.06 172 LEU A CA 1
ATOM 1372 C C . LEU A 1 172 ? 7.395 7.685 -32.768 1.00 51.06 172 LEU A C 1
ATOM 1374 O O . LEU A 1 172 ? 7.531 6.901 -31.832 1.00 51.06 172 LEU A O 1
ATOM 1378 N N . TRP A 1 173 ? 8.187 8.748 -32.920 1.00 48.09 173 TRP A N 1
ATOM 1379 C CA . TRP A 1 173 ? 8.864 9.327 -31.760 1.00 48.09 173 TRP A CA 1
ATOM 1380 C C . TRP A 1 173 ? 7.757 9.758 -30.799 1.00 48.09 173 TRP A C 1
ATOM 1382 O O . TRP A 1 173 ? 7.036 10.717 -31.057 1.00 48.09 173 TRP A O 1
ATOM 1392 N N . GLY A 1 174 ? 7.523 8.889 -29.815 1.00 54.41 174 GLY A N 1
ATOM 1393 C CA . GLY A 1 174 ? 6.283 8.805 -29.064 1.00 54.41 174 GLY A CA 1
ATOM 1394 C C . GLY A 1 174 ? 6.024 10.074 -28.281 1.00 54.41 174 GLY A C 1
ATOM 1395 O O . GLY A 1 174 ? 6.924 10.616 -27.639 1.00 54.41 174 GLY A O 1
ATOM 1396 N N . ASN A 1 175 ? 4.777 10.529 -28.323 1.00 65.56 175 ASN A N 1
ATOM 1397 C CA . ASN A 1 175 ? 4.333 11.557 -27.403 1.00 65.56 175 ASN A CA 1
ATOM 1398 C C . ASN A 1 175 ? 4.592 11.072 -25.973 1.00 65.56 175 ASN A C 1
ATOM 1400 O O . ASN A 1 175 ? 4.380 9.894 -25.659 1.00 65.56 175 ASN A O 1
ATOM 1404 N N . ALA A 1 176 ? 5.065 11.965 -25.112 1.00 76.31 176 ALA A N 1
ATOM 1405 C CA . ALA A 1 176 ? 5.316 11.616 -23.727 1.00 76.31 176 ALA A CA 1
ATOM 1406 C C . ALA A 1 176 ? 3.997 11.206 -23.055 1.00 76.31 176 ALA A C 1
ATOM 1408 O O . ALA A 1 176 ? 2.957 11.817 -23.279 1.00 76.31 176 ALA A O 1
ATOM 1409 N N . HIS A 1 177 ? 4.037 10.149 -22.249 1.00 80.00 177 HIS A N 1
ATOM 1410 C CA . HIS A 1 177 ? 2.884 9.687 -21.489 1.00 80.00 177 HIS A CA 1
ATOM 1411 C C . HIS A 1 177 ? 3.272 9.501 -20.031 1.00 80.00 177 HIS A C 1
ATOM 1413 O O . HIS A 1 177 ? 4.346 8.980 -19.720 1.00 80.00 177 HIS A O 1
ATOM 1419 N N . ARG A 1 178 ? 2.366 9.879 -19.135 1.00 84.25 178 ARG A N 1
ATOM 1420 C CA . ARG A 1 178 ? 2.440 9.529 -17.720 1.00 84.25 178 ARG A CA 1
ATOM 1421 C C . ARG A 1 178 ? 1.727 8.206 -17.503 1.00 84.25 178 ARG A C 1
ATOM 1423 O O . ARG A 1 178 ? 0.609 8.048 -17.977 1.00 84.25 178 ARG A O 1
ATOM 1430 N N . PHE A 1 179 ? 2.340 7.291 -16.760 1.00 89.06 179 PHE A N 1
ATOM 1431 C CA . PHE A 1 179 ? 1.698 6.068 -16.277 1.00 89.06 179 PHE A CA 1
ATOM 1432 C C . PHE A 1 179 ? 1.608 6.111 -14.751 1.00 89.06 179 PHE A C 1
ATOM 1434 O O . PHE A 1 179 ? 2.526 6.613 -14.106 1.00 89.06 179 PHE A O 1
ATOM 1441 N N . TRP A 1 180 ? 0.524 5.587 -14.179 1.00 93.44 180 TRP A N 1
ATOM 1442 C CA . TRP A 1 180 ? 0.383 5.414 -12.729 1.00 93.44 180 TRP A CA 1
ATOM 1443 C C . TRP A 1 180 ? -0.454 4.182 -12.402 1.00 93.44 180 TRP A C 1
ATOM 1445 O O . TRP A 1 180 ? -1.200 3.677 -13.243 1.00 93.44 180 TRP A O 1
ATOM 1455 N N . ILE A 1 181 ? -0.317 3.705 -11.166 1.00 96.62 181 ILE A N 1
ATOM 1456 C CA . ILE A 1 181 ? -1.155 2.648 -10.605 1.00 96.62 181 ILE A CA 1
ATOM 1457 C C . ILE A 1 181 ? -2.263 3.306 -9.787 1.00 96.62 181 ILE A C 1
ATOM 1459 O O . ILE A 1 181 ? -1.999 4.173 -8.958 1.00 96.62 181 ILE A O 1
ATOM 1463 N N . GLU A 1 182 ? -3.496 2.870 -10.001 1.00 95.94 182 GLU A N 1
ATOM 1464 C CA . GLU A 1 182 ? -4.660 3.297 -9.237 1.00 95.94 182 GLU A CA 1
ATOM 1465 C C . GLU A 1 182 ? -5.415 2.074 -8.725 1.00 95.94 182 GLU A C 1
A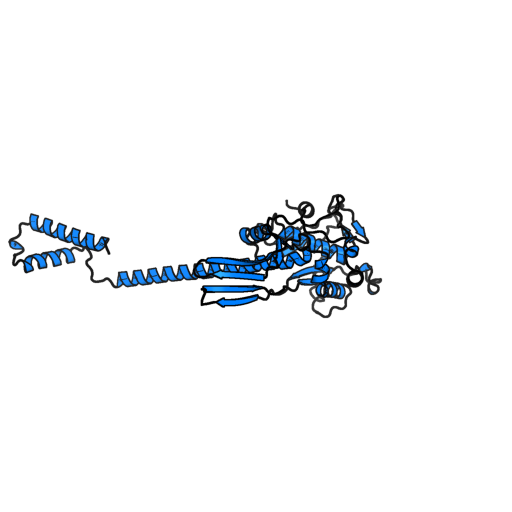TOM 1467 O O . GLU A 1 182 ? -5.648 1.113 -9.462 1.00 95.94 182 GLU A O 1
ATOM 1472 N N . ALA A 1 183 ? -5.798 2.105 -7.455 1.00 96.06 183 ALA A N 1
ATOM 1473 C CA . ALA A 1 183 ? -6.682 1.100 -6.897 1.00 96.06 183 ALA A CA 1
ATOM 1474 C C . ALA A 1 183 ? -8.131 1.385 -7.299 1.00 96.06 183 ALA A C 1
ATOM 1476 O O . ALA A 1 183 ? -8.597 2.520 -7.237 1.00 96.06 183 ALA A O 1
ATOM 1477 N N . GLY A 1 184 ? -8.849 0.339 -7.697 1.00 94.69 184 GLY A N 1
ATOM 1478 C CA . GLY A 1 184 ? -10.287 0.393 -7.901 1.00 94.69 184 GLY A CA 1
ATOM 1479 C C . GLY A 1 184 ? -11.073 0.478 -6.601 1.00 94.69 184 GLY A C 1
ATOM 1480 O O . GLY A 1 184 ? -10.527 0.549 -5.501 1.00 94.69 184 GLY A O 1
ATOM 1481 N N . ASN A 1 185 ? -12.393 0.386 -6.741 1.00 94.19 185 ASN A N 1
ATOM 1482 C CA . ASN A 1 185 ? -13.290 0.334 -5.597 1.00 94.19 185 ASN A CA 1
ATOM 1483 C C . ASN A 1 185 ? -13.037 -0.934 -4.772 1.00 94.19 185 ASN A C 1
ATOM 1485 O O . ASN A 1 185 ? -13.136 -2.048 -5.291 1.00 94.19 185 ASN A O 1
ATOM 1489 N N . LEU A 1 186 ? -12.771 -0.752 -3.480 1.00 94.69 186 LEU A N 1
ATOM 1490 C CA . LEU A 1 186 ? -12.800 -1.832 -2.505 1.00 94.69 186 LEU A CA 1
ATOM 1491 C C . LEU A 1 186 ? -14.257 -2.121 -2.138 1.00 94.69 186 LEU A C 1
ATOM 1493 O O . LEU A 1 186 ? -14.920 -1.315 -1.486 1.00 94.69 186 LEU A O 1
ATOM 1497 N N . ILE A 1 187 ? -14.751 -3.278 -2.567 1.00 94.88 187 ILE A N 1
ATOM 1498 C CA . ILE A 1 187 ? -16.071 -3.775 -2.178 1.00 94.88 187 ILE A CA 1
ATOM 1499 C C . ILE A 1 187 ? -15.924 -4.509 -0.847 1.00 94.88 187 ILE A C 1
ATOM 1501 O O . ILE A 1 187 ? -14.981 -5.278 -0.670 1.00 94.88 187 ILE A O 1
ATOM 1505 N N . TYR A 1 188 ? -16.851 -4.289 0.080 1.00 95.38 188 TYR A N 1
ATOM 1506 C CA . TYR A 1 188 ? -16.907 -5.032 1.331 1.00 95.38 188 TYR A CA 1
ATOM 1507 C C . TYR A 1 188 ? -18.342 -5.414 1.683 1.00 95.38 188 TYR A C 1
ATOM 1509 O O . TYR A 1 188 ? -19.296 -4.716 1.338 1.00 95.38 188 TYR A O 1
ATOM 1517 N N . GLU A 1 189 ? -18.485 -6.524 2.395 1.00 96.12 189 GLU A N 1
ATOM 1518 C CA . GLU A 1 189 ? -19.755 -6.993 2.934 1.00 96.12 189 GLU A CA 1
ATOM 1519 C C . GLU A 1 189 ? -19.817 -6.706 4.429 1.00 96.12 189 GLU A C 1
ATOM 1521 O O . GLU A 1 189 ? -18.863 -6.972 5.161 1.00 96.12 189 GLU A O 1
ATOM 1526 N N . ARG A 1 190 ? -20.957 -6.184 4.887 1.00 95.62 190 ARG A N 1
ATOM 1527 C CA . ARG A 1 190 ? -21.236 -5.954 6.304 1.00 95.62 190 ARG A CA 1
ATOM 1528 C C . ARG A 1 190 ? -22.260 -6.970 6.793 1.00 95.62 190 ARG A C 1
ATOM 1530 O O . ARG A 1 190 ? -23.356 -7.055 6.247 1.00 95.62 190 ARG A O 1
ATOM 1537 N N . GLN A 1 191 ? -21.925 -7.682 7.859 1.00 95.00 191 GLN A N 1
ATOM 1538 C CA . GLN A 1 191 ? -22.800 -8.634 8.535 1.00 95.00 191 GLN A CA 1
ATOM 1539 C C . GLN A 1 191 ? -22.951 -8.227 10.001 1.00 95.00 191 GLN A C 1
ATOM 1541 O O . GLN A 1 191 ? -21.987 -7.800 10.632 1.00 95.00 191 GLN A O 1
ATOM 1546 N N . VAL A 1 192 ? -24.164 -8.343 10.540 1.00 92.56 192 VAL A N 1
ATOM 1547 C CA . VAL A 1 192 ? -24.454 -8.049 11.949 1.00 92.56 192 VAL A CA 1
ATOM 1548 C C . VAL A 1 192 ? -24.945 -9.327 12.608 1.00 92.56 192 VAL A C 1
ATOM 1550 O O . VAL A 1 192 ? -25.956 -9.896 12.194 1.00 92.56 192 VAL A O 1
ATOM 1553 N N . ASN A 1 193 ? -24.226 -9.778 13.628 1.00 90.06 193 ASN A N 1
ATOM 1554 C CA . ASN A 1 193 ? -24.600 -10.911 14.452 1.00 90.06 193 ASN A CA 1
ATOM 1555 C C . ASN A 1 193 ? -25.160 -10.413 15.788 1.00 90.06 193 ASN A C 1
ATOM 1557 O O . ASN A 1 193 ? -24.428 -10.234 16.760 1.00 90.06 193 ASN A O 1
ATOM 1561 N N . ASN A 1 194 ? -26.480 -10.226 15.836 1.00 86.44 194 ASN A N 1
ATOM 1562 C CA . ASN A 1 194 ? -27.179 -9.737 17.028 1.00 86.44 194 ASN A CA 1
ATOM 1563 C C . ASN A 1 194 ? -27.042 -10.670 18.241 1.00 86.44 194 ASN A C 1
ATOM 1565 O O . ASN A 1 194 ? -27.148 -10.211 19.369 1.00 86.44 194 ASN A O 1
ATOM 1569 N N . ALA A 1 195 ? -26.818 -11.973 18.035 1.00 83.94 195 ALA A N 1
ATOM 1570 C CA . ALA A 1 195 ? -26.681 -12.918 19.144 1.00 83.94 195 ALA A CA 1
ATOM 1571 C C . ALA A 1 195 ? -25.337 -12.782 19.881 1.00 83.94 195 ALA A C 1
ATOM 1573 O O . ALA A 1 195 ? -25.224 -13.209 21.025 1.00 83.94 195 ALA A O 1
ATOM 1574 N N . GLN A 1 196 ? -24.322 -12.225 19.217 1.00 82.50 196 GLN A N 1
ATOM 1575 C CA . GLN A 1 196 ? -22.969 -12.046 19.755 1.00 82.50 196 GLN A CA 1
ATOM 1576 C C . GLN A 1 196 ? -22.568 -10.569 19.842 1.00 82.50 196 GLN A C 1
ATOM 1578 O O . GLN A 1 196 ? -21.400 -10.283 20.097 1.00 82.50 196 GLN A O 1
ATOM 1583 N N . SER A 1 197 ? -23.507 -9.649 19.590 1.00 90.38 197 SER A N 1
ATOM 1584 C CA . SER A 1 197 ? -23.260 -8.205 19.485 1.00 90.38 197 SER A CA 1
ATOM 1585 C C . SER A 1 197 ? -22.054 -7.877 18.599 1.00 90.38 197 SER A C 1
ATOM 1587 O O . SER A 1 197 ? -21.252 -7.003 18.912 1.00 90.38 197 SER A O 1
ATOM 1589 N N . GLU A 1 198 ? -21.884 -8.617 17.502 1.00 93.62 198 GLU A N 1
ATOM 1590 C CA . GLU A 1 198 ? -20.700 -8.532 16.647 1.00 93.62 198 GLU A CA 1
ATOM 1591 C C . GLU A 1 198 ? -21.067 -7.952 15.281 1.00 93.62 198 GLU A C 1
ATOM 1593 O O . GLU A 1 198 ? -22.023 -8.394 14.637 1.00 93.62 198 GLU A O 1
ATOM 1598 N N . ILE A 1 199 ? -20.286 -6.980 14.809 1.00 94.19 199 ILE A N 1
ATOM 1599 C CA . ILE A 1 199 ? -20.353 -6.500 13.427 1.00 94.19 199 ILE A CA 1
ATOM 1600 C C . ILE A 1 199 ? -19.103 -6.978 12.701 1.00 94.19 199 ILE A C 1
ATOM 1602 O O . ILE A 1 199 ? -17.980 -6.745 13.142 1.00 94.19 199 ILE A O 1
ATOM 1606 N N . ILE A 1 200 ? -19.308 -7.634 11.564 1.00 96.44 200 ILE A N 1
ATOM 1607 C CA . ILE A 1 200 ? -18.265 -8.217 10.724 1.00 96.44 200 ILE A CA 1
ATOM 1608 C C . ILE A 1 200 ? -18.231 -7.467 9.393 1.00 96.44 200 ILE A C 1
ATOM 1610 O O . ILE A 1 200 ? -19.253 -7.329 8.722 1.00 96.44 200 ILE A O 1
ATOM 1614 N N . TYR A 1 201 ? -17.040 -7.038 8.986 1.00 97.12 201 TYR A N 1
ATOM 1615 C CA . TYR A 1 201 ? -16.746 -6.491 7.666 1.00 97.12 201 TYR A CA 1
ATOM 1616 C C . TYR A 1 201 ? -15.805 -7.446 6.934 1.00 97.12 201 TYR A C 1
ATOM 1618 O O . TYR A 1 201 ? -14.693 -7.698 7.400 1.00 97.12 201 TYR A O 1
ATOM 1626 N N . ARG A 1 202 ? -16.240 -7.978 5.789 1.00 97.69 202 ARG A N 1
ATOM 1627 C CA . ARG A 1 202 ? -15.420 -8.819 4.903 1.00 97.69 202 ARG A CA 1
ATOM 1628 C C . ARG A 1 202 ? -15.012 -8.021 3.680 1.00 97.69 202 ARG A C 1
ATOM 1630 O O . ARG A 1 202 ? -15.871 -7.515 2.966 1.00 97.69 202 ARG A O 1
ATOM 1637 N N . LEU A 1 203 ? -13.710 -7.895 3.460 1.00 97.06 203 LEU A N 1
ATOM 1638 C CA . LEU A 1 203 ? -13.155 -7.165 2.331 1.00 97.06 203 LEU A CA 1
ATOM 1639 C C . LEU A 1 203 ? -13.064 -8.076 1.105 1.00 97.06 203 LEU A C 1
ATOM 1641 O O . LEU A 1 203 ? -12.574 -9.201 1.187 1.00 97.06 203 LEU A O 1
ATOM 1645 N N . GLY A 1 204 ? -13.521 -7.573 -0.037 1.00 95.38 204 GLY A N 1
ATOM 1646 C CA . GLY A 1 204 ? -13.314 -8.195 -1.337 1.00 95.38 204 GLY A CA 1
ATOM 1647 C C . GLY A 1 204 ? -11.911 -7.939 -1.894 1.00 95.38 204 GLY A C 1
ATOM 1648 O O . GLY A 1 204 ? -11.076 -7.256 -1.293 1.00 95.38 204 GLY A O 1
ATOM 1649 N N . ASP A 1 205 ? -11.652 -8.484 -3.082 1.00 94.25 205 ASP A N 1
ATOM 1650 C CA . ASP A 1 205 ? -10.425 -8.180 -3.820 1.00 94.25 205 ASP A CA 1
ATOM 1651 C C . ASP A 1 205 ? -10.457 -6.751 -4.383 1.00 94.25 205 ASP A C 1
ATOM 1653 O O . ASP A 1 205 ? -11.513 -6.228 -4.747 1.00 94.25 205 ASP A O 1
ATOM 1657 N N . VAL A 1 206 ? -9.284 -6.122 -4.473 1.00 95.25 206 VAL A N 1
ATOM 1658 C CA . VAL A 1 206 ? -9.132 -4.766 -5.013 1.00 95.25 206 VAL A CA 1
ATOM 1659 C C . VAL A 1 206 ? -8.484 -4.869 -6.378 1.00 95.25 206 VAL A C 1
ATOM 1661 O O . VAL A 1 206 ? -7.314 -5.232 -6.504 1.00 95.25 206 VAL A O 1
ATOM 1664 N N . LYS A 1 207 ? -9.240 -4.518 -7.419 1.00 95.94 207 LYS A N 1
ATOM 1665 C CA . LYS A 1 207 ? -8.691 -4.479 -8.772 1.00 95.94 207 LYS A CA 1
ATOM 1666 C C . LYS A 1 207 ? -7.742 -3.290 -8.902 1.00 95.94 207 LYS A C 1
ATOM 1668 O O . LYS A 1 207 ? -8.161 -2.149 -8.735 1.00 95.94 207 LYS A O 1
ATOM 1673 N N . MET A 1 208 ? -6.485 -3.561 -9.228 1.00 97.44 208 MET A N 1
ATOM 1674 C CA . MET A 1 208 ? -5.479 -2.536 -9.500 1.00 97.44 208 MET A CA 1
ATOM 1675 C C . MET A 1 208 ? -5.443 -2.230 -10.998 1.00 97.44 208 MET A C 1
ATOM 1677 O O . MET A 1 208 ? -5.496 -3.139 -11.827 1.00 97.44 208 MET A O 1
ATOM 1681 N N . PHE A 1 209 ? -5.346 -0.952 -11.343 1.00 96.50 209 PHE A N 1
ATOM 1682 C CA . PHE A 1 209 ? -5.341 -0.464 -12.716 1.00 96.50 209 PHE A CA 1
ATOM 1683 C C . PHE A 1 209 ? -4.041 0.267 -13.002 1.00 96.50 209 PHE A C 1
ATOM 1685 O O . PHE A 1 209 ? -3.616 1.108 -12.217 1.00 96.50 209 PHE A O 1
ATOM 1692 N N . VAL A 1 210 ? -3.441 -0.006 -14.156 1.00 95.44 210 VAL A N 1
ATOM 1693 C CA . VAL A 1 210 ? -2.442 0.890 -14.734 1.00 95.44 210 VAL A CA 1
ATOM 1694 C C . VAL A 1 210 ? -3.172 1.844 -15.656 1.00 95.44 210 VAL A C 1
ATOM 1696 O O . VAL A 1 210 ? -3.788 1.428 -16.637 1.00 95.44 210 VAL A O 1
ATOM 1699 N N . LYS A 1 211 ? -3.109 3.128 -15.326 1.00 92.50 211 LYS A N 1
ATOM 1700 C CA . LYS A 1 211 ? -3.658 4.206 -16.139 1.00 92.50 211 LYS A CA 1
ATOM 1701 C C . LYS A 1 211 ? -2.541 4.941 -16.856 1.00 92.50 211 LYS A C 1
ATOM 1703 O O . LYS A 1 211 ? -1.366 4.835 -16.494 1.00 92.50 211 LYS A O 1
ATOM 1708 N N . LYS A 1 212 ? -2.926 5.668 -17.901 1.00 88.81 212 LYS A N 1
ATOM 1709 C CA . LYS A 1 212 ? -2.015 6.480 -18.695 1.00 88.81 212 LYS A CA 1
ATOM 1710 C C . LYS A 1 212 ? -2.657 7.802 -19.081 1.00 88.81 212 LYS A C 1
ATOM 1712 O O . LYS A 1 212 ? -3.866 7.852 -19.297 1.00 88.81 212 LYS A O 1
ATOM 1717 N N . HIS A 1 213 ? -1.834 8.830 -19.234 1.00 85.75 213 HIS A N 1
ATOM 1718 C CA . HIS A 1 213 ? -2.249 10.154 -19.688 1.00 85.75 213 HIS A CA 1
ATOM 1719 C C . HIS A 1 213 ? -1.259 10.662 -20.728 1.00 85.75 213 HIS A C 1
ATOM 1721 O O . HIS A 1 213 ? -0.050 10.610 -20.502 1.00 85.75 213 HIS A O 1
ATOM 1727 N N . LEU A 1 214 ? -1.765 11.087 -21.885 1.00 82.81 214 LEU A N 1
ATOM 1728 C CA . LEU A 1 214 ? -0.962 11.740 -22.919 1.00 82.81 214 LEU A CA 1
ATOM 1729 C C . LEU A 1 214 ? -0.516 13.121 -22.436 1.00 82.81 214 LEU A C 1
ATOM 1731 O O . LEU A 1 214 ? -1.347 13.892 -21.967 1.00 82.81 214 LEU A O 1
ATOM 1735 N N . LEU A 1 215 ? 0.769 13.424 -22.579 1.00 81.12 215 LEU A N 1
ATOM 1736 C CA . LEU A 1 215 ? 1.343 14.712 -22.228 1.00 81.12 215 LEU A CA 1
ATOM 1737 C C . LEU A 1 215 ? 1.598 15.560 -23.481 1.00 81.12 215 LEU A C 1
ATOM 1739 O O . LEU A 1 215 ? 2.032 15.043 -24.514 1.00 81.12 215 LEU A O 1
ATOM 1743 N N . GLU A 1 216 ? 1.371 16.864 -23.367 1.00 80.94 216 GLU A N 1
ATOM 1744 C CA . GLU A 1 216 ? 1.606 17.868 -24.405 1.00 80.94 216 GLU A CA 1
ATOM 1745 C C . GLU A 1 216 ? 2.423 19.041 -23.863 1.00 80.94 216 GLU A C 1
ATOM 1747 O O . GLU A 1 216 ? 2.452 19.289 -22.662 1.00 80.94 216 GLU A O 1
ATOM 1752 N N . TYR A 1 217 ? 3.126 19.752 -24.741 1.00 77.56 217 TYR A N 1
ATOM 1753 C CA . TYR A 1 217 ? 3.808 20.979 -24.342 1.00 77.56 217 TYR A CA 1
ATOM 1754 C C . TYR A 1 217 ? 2.821 22.146 -24.357 1.00 77.56 217 TYR A C 1
ATOM 1756 O O . TYR A 1 217 ? 2.159 22.372 -25.370 1.00 77.56 217 TYR A O 1
ATOM 1764 N N . ASP A 1 218 ? 2.750 22.888 -23.254 1.00 79.81 218 ASP A N 1
ATOM 1765 C CA . ASP A 1 218 ? 2.056 24.173 -23.202 1.00 79.81 218 ASP A CA 1
ATOM 1766 C C . ASP A 1 218 ? 2.815 25.254 -24.001 1.00 79.81 218 ASP A C 1
ATOM 1768 O O . ASP A 1 218 ? 3.926 25.044 -24.502 1.00 79.81 218 ASP A O 1
ATOM 1772 N N . GLU A 1 219 ? 2.221 26.445 -24.125 1.00 83.12 219 GLU A N 1
ATOM 1773 C CA . GLU A 1 219 ? 2.833 27.583 -24.831 1.00 83.12 219 GLU A CA 1
ATOM 1774 C C . GLU A 1 219 ? 4.154 28.053 -24.191 1.00 83.12 219 GLU A C 1
ATOM 1776 O O . GLU A 1 219 ? 4.955 28.736 -24.830 1.00 83.12 219 GLU A O 1
ATOM 1781 N N . GLN A 1 220 ? 4.392 27.689 -22.930 1.00 81.00 220 GLN A N 1
ATOM 1782 C CA . GLN A 1 220 ? 5.588 28.008 -22.158 1.00 81.00 220 GLN A CA 1
ATOM 1783 C C . GLN A 1 220 ? 6.655 26.900 -22.247 1.00 81.00 220 GLN A C 1
ATOM 1785 O O . GLN A 1 220 ? 7.743 27.054 -21.688 1.00 81.00 220 GLN A O 1
ATOM 1790 N N . GLY A 1 221 ? 6.384 25.813 -22.976 1.00 73.12 221 GLY A N 1
ATOM 1791 C CA . GLY A 1 221 ? 7.283 24.675 -23.134 1.00 73.12 221 GLY A CA 1
ATOM 1792 C C . GLY A 1 221 ? 7.323 23.730 -21.929 1.00 73.12 221 GLY A C 1
ATOM 1793 O O . GLY A 1 221 ? 8.240 22.911 -21.845 1.00 73.12 221 GLY A O 1
ATOM 1794 N N . ASN A 1 222 ? 6.359 23.806 -21.009 1.00 74.75 222 ASN A N 1
ATOM 1795 C CA . ASN A 1 222 ? 6.190 22.821 -19.943 1.00 74.75 222 ASN A CA 1
ATOM 1796 C C . ASN A 1 222 ? 5.333 21.661 -20.430 1.00 74.75 222 ASN A C 1
ATOM 1798 O O . ASN A 1 222 ? 4.394 21.835 -21.200 1.00 74.75 222 ASN A O 1
ATOM 1802 N N . LEU A 1 223 ? 5.638 20.465 -19.944 1.00 74.62 223 LEU A N 1
ATOM 1803 C CA . LEU A 1 223 ? 4.911 19.264 -20.308 1.00 74.62 223 LEU A CA 1
ATOM 1804 C C . LEU A 1 223 ? 3.694 19.089 -19.375 1.00 74.62 223 LEU A C 1
ATOM 1806 O O . LEU A 1 223 ? 3.869 18.776 -18.194 1.00 74.62 223 LEU A O 1
ATOM 1810 N N . ILE A 1 224 ? 2.488 19.298 -19.905 1.00 78.25 224 ILE A N 1
ATOM 1811 C CA . ILE A 1 224 ? 1.196 19.253 -19.207 1.00 78.25 224 ILE A CA 1
ATOM 1812 C C . ILE A 1 224 ? 0.317 18.092 -19.693 1.00 78.25 224 ILE A C 1
ATOM 1814 O O . ILE A 1 224 ? 0.563 17.481 -20.729 1.00 78.25 224 ILE A O 1
ATOM 1818 N N . ASP A 1 225 ? -0.718 17.781 -18.922 1.00 76.88 225 ASP A N 1
ATOM 1819 C CA . ASP A 1 225 ? -1.704 16.746 -19.225 1.00 76.88 225 ASP A CA 1
ATOM 1820 C C . ASP A 1 225 ? -2.637 17.180 -20.381 1.00 76.88 225 ASP A C 1
ATOM 1822 O O . ASP A 1 225 ? -3.346 18.176 -20.250 1.00 76.88 225 ASP A O 1
ATOM 1826 N N . ASP A 1 226 ? -2.713 16.408 -21.478 1.00 76.31 226 ASP A N 1
ATOM 1827 C CA . ASP A 1 226 ? -3.645 16.679 -22.594 1.00 76.31 226 ASP A CA 1
ATOM 1828 C C . ASP A 1 226 ? -5.090 16.468 -22.108 1.00 76.31 226 ASP A C 1
ATOM 1830 O O . ASP A 1 226 ? -5.502 15.366 -21.733 1.00 76.31 226 ASP A O 1
ATOM 1834 N N . THR A 1 227 ? -5.883 17.532 -22.071 1.00 67.50 227 THR A N 1
ATOM 1835 C CA . THR A 1 227 ? -7.260 17.480 -21.545 1.00 67.50 227 THR A CA 1
ATOM 1836 C C . THR A 1 227 ? -8.296 17.057 -22.590 1.00 67.50 227 THR A C 1
ATOM 1838 O O . THR A 1 227 ? -9.436 16.751 -22.240 1.00 67.50 227 THR A O 1
ATOM 1841 N N . ILE A 1 228 ? -7.918 16.992 -23.870 1.00 60.72 228 ILE A N 1
ATOM 1842 C CA . ILE A 1 228 ? -8.830 16.839 -25.009 1.00 60.72 228 ILE A CA 1
ATOM 1843 C C . ILE A 1 228 ? -8.849 15.389 -25.513 1.00 60.72 228 ILE A C 1
ATOM 1845 O O . ILE A 1 228 ? -9.914 14.860 -25.838 1.00 60.72 228 ILE A O 1
ATOM 1849 N N . ARG A 1 229 ? -7.694 14.715 -25.580 1.00 61.31 229 ARG A N 1
ATOM 1850 C CA . ARG A 1 229 ? -7.566 13.395 -26.238 1.00 61.31 229 ARG A CA 1
ATOM 1851 C C . ARG A 1 229 ? -7.656 12.187 -25.306 1.00 61.31 229 ARG A C 1
ATOM 1853 O O . ARG A 1 229 ? -7.727 11.058 -25.786 1.00 61.31 229 ARG A O 1
ATOM 1860 N N . ASN A 1 230 ? -7.694 12.382 -23.989 1.00 58.34 230 ASN A N 1
ATOM 1861 C CA . ASN A 1 230 ? -7.600 11.284 -23.015 1.00 58.34 230 ASN A CA 1
ATOM 1862 C C . ASN A 1 230 ? -8.927 10.567 -22.684 1.00 58.34 230 ASN A C 1
ATOM 1864 O O . ASN A 1 230 ? -8.972 9.749 -21.769 1.00 58.34 230 ASN A O 1
ATOM 1868 N N . ASN A 1 231 ? -10.009 10.809 -23.431 1.00 50.66 231 ASN A N 1
ATOM 1869 C CA . ASN A 1 231 ? -11.361 10.439 -22.995 1.00 50.66 231 ASN A CA 1
ATOM 1870 C C . ASN A 1 231 ? -11.972 9.191 -23.667 1.00 50.66 231 ASN A C 1
ATOM 1872 O O . ASN A 1 231 ? -13.156 9.195 -24.003 1.00 50.66 231 ASN A O 1
ATOM 1876 N N . THR A 1 232 ? -11.208 8.111 -23.895 1.00 53.25 232 THR A N 1
ATOM 1877 C CA . THR A 1 232 ? -11.815 6.845 -24.362 1.00 53.25 232 THR A CA 1
ATOM 1878 C C . THR A 1 232 ? -11.183 5.590 -23.750 1.00 53.25 232 THR A C 1
ATOM 1880 O O . THR A 1 232 ? -9.998 5.317 -23.909 1.00 53.25 232 THR A O 1
ATOM 1883 N N . ASN A 1 233 ? -12.022 4.740 -23.142 1.00 53.81 233 ASN A N 1
ATOM 1884 C CA . ASN A 1 233 ? -11.691 3.381 -22.668 1.00 53.81 233 ASN A CA 1
ATOM 1885 C C . ASN A 1 233 ? -11.352 2.385 -23.806 1.00 53.81 233 ASN A C 1
ATOM 1887 O O . ASN A 1 233 ? -11.287 1.177 -23.587 1.00 53.81 233 ASN A O 1
ATOM 1891 N N . LEU A 1 234 ? -11.181 2.876 -25.034 1.00 62.59 234 LEU A N 1
ATOM 1892 C CA . LEU A 1 234 ? -10.950 2.096 -26.251 1.00 62.59 234 LEU A CA 1
ATOM 1893 C C . LEU A 1 234 ? -9.598 2.415 -26.891 1.00 62.59 234 LEU A C 1
ATOM 1895 O O . LEU A 1 234 ? -9.382 2.049 -28.045 1.00 62.59 234 LEU A O 1
ATOM 1899 N N . ASP A 1 235 ? -8.695 3.077 -26.165 1.00 73.50 235 ASP A N 1
ATOM 1900 C CA . ASP A 1 235 ? -7.406 3.483 -26.704 1.00 73.50 235 ASP A CA 1
ATOM 1901 C C . ASP A 1 235 ? -6.574 2.281 -27.197 1.00 73.50 235 ASP A C 1
ATOM 1903 O O . ASP A 1 235 ? -6.064 1.477 -26.416 1.00 73.50 235 ASP A O 1
ATOM 1907 N N . GLN A 1 236 ? -6.455 2.174 -28.523 1.00 80.00 236 GLN A N 1
ATOM 1908 C CA . GLN A 1 236 ? -5.654 1.164 -29.219 1.00 80.00 236 GLN A CA 1
ATOM 1909 C C . GLN A 1 236 ? -4.209 1.627 -29.463 1.00 80.00 236 GLN A C 1
ATOM 1911 O O . GLN A 1 236 ? -3.470 0.965 -30.201 1.00 80.00 236 GLN A O 1
ATOM 1916 N N . SER A 1 237 ? -3.797 2.764 -28.889 1.00 82.31 237 SER A N 1
ATOM 1917 C CA . SER A 1 237 ? -2.404 3.202 -28.903 1.00 82.31 237 SER A CA 1
ATOM 1918 C C . SER A 1 237 ? -1.493 2.154 -28.248 1.00 82.31 237 SER A C 1
ATOM 1920 O O . SER A 1 237 ? -1.938 1.370 -27.401 1.00 82.31 237 SER A O 1
ATOM 1922 N N . PRO A 1 238 ? -0.201 2.108 -28.610 1.00 84.12 238 PRO A N 1
ATOM 1923 C CA . PRO A 1 238 ? 0.778 1.256 -27.940 1.00 84.12 238 PRO A CA 1
ATOM 1924 C C . PRO A 1 238 ? 0.775 1.409 -26.411 1.00 84.12 238 PRO A C 1
ATOM 1926 O O . PRO A 1 238 ? 0.928 0.408 -25.707 1.00 84.12 238 PRO A O 1
ATOM 1929 N N . GLU A 1 239 ? 0.564 2.630 -25.917 1.00 86.44 239 GLU A N 1
ATOM 1930 C CA . GLU A 1 239 ? 0.459 3.001 -24.506 1.00 86.44 239 GLU A CA 1
ATOM 1931 C C . GLU A 1 239 ? -0.833 2.489 -23.866 1.00 86.44 239 GLU A C 1
ATOM 1933 O O . GLU A 1 239 ? -0.785 1.896 -22.788 1.00 86.44 239 GLU A O 1
ATOM 1938 N N . GLY A 1 240 ? -1.975 2.651 -24.541 1.00 87.31 240 GLY A N 1
ATOM 1939 C CA . GLY A 1 240 ? -3.260 2.097 -24.108 1.00 87.31 240 GLY A CA 1
ATOM 1940 C C . GLY A 1 240 ? -3.229 0.569 -24.033 1.00 87.31 240 GLY A C 1
ATOM 1941 O O . GLY A 1 240 ? -3.642 -0.020 -23.032 1.00 87.31 240 GLY A O 1
ATOM 1942 N N . LEU A 1 241 ? -2.635 -0.084 -25.036 1.00 88.81 241 LEU A N 1
ATOM 1943 C CA . LEU A 1 241 ? -2.432 -1.534 -25.053 1.00 88.81 241 LEU A CA 1
ATOM 1944 C C . LEU A 1 241 ? -1.478 -2.001 -23.947 1.00 88.81 241 LEU A C 1
ATOM 1946 O O . LEU A 1 241 ? -1.719 -3.048 -23.352 1.00 88.81 241 LEU A O 1
ATOM 1950 N N . PHE A 1 242 ? -0.413 -1.244 -23.651 1.00 91.12 242 PHE A N 1
ATOM 1951 C CA . PHE A 1 242 ? 0.469 -1.525 -22.513 1.00 91.12 242 PHE A CA 1
ATOM 1952 C C . PHE A 1 242 ? -0.298 -1.446 -21.188 1.00 91.12 242 PHE A C 1
ATOM 1954 O O . PHE A 1 242 ? -0.278 -2.400 -20.415 1.00 91.12 242 PHE A O 1
ATOM 1961 N N . ALA A 1 243 ? -1.002 -0.337 -20.945 1.00 92.50 243 ALA A N 1
ATOM 1962 C CA . ALA A 1 243 ? -1.750 -0.101 -19.712 1.00 92.50 243 ALA A CA 1
ATOM 1963 C C . ALA A 1 243 ? -2.829 -1.173 -19.488 1.00 92.50 243 ALA A C 1
ATOM 1965 O O . ALA A 1 243 ? -2.959 -1.722 -18.390 1.00 92.50 243 ALA A O 1
ATOM 1966 N N . LYS A 1 244 ? -3.547 -1.541 -20.558 1.00 93.25 244 LYS A N 1
ATOM 1967 C CA . LYS A 1 244 ? -4.524 -2.631 -20.545 1.00 93.25 244 LYS A CA 1
ATOM 1968 C C . LYS A 1 244 ? -3.869 -3.978 -20.239 1.00 93.25 244 LYS A C 1
ATOM 1970 O O . LYS A 1 244 ? -4.333 -4.670 -19.341 1.00 93.25 244 LYS A O 1
ATOM 1975 N N . ALA A 1 245 ? -2.791 -4.341 -20.936 1.00 94.50 245 ALA A N 1
ATOM 1976 C CA . ALA A 1 245 ? -2.102 -5.612 -20.712 1.00 94.50 245 ALA A CA 1
ATOM 1977 C C . ALA A 1 245 ? -1.542 -5.721 -19.286 1.00 94.50 245 ALA A C 1
ATOM 1979 O O . ALA A 1 245 ? -1.701 -6.753 -18.641 1.00 94.50 245 ALA A O 1
ATOM 1980 N N . PHE A 1 246 ? -0.946 -4.646 -18.763 1.00 96.19 246 PHE A N 1
ATOM 1981 C CA . PHE A 1 246 ? -0.463 -4.618 -17.384 1.00 96.19 246 PHE A CA 1
ATOM 1982 C C . PHE A 1 246 ? -1.619 -4.782 -16.392 1.00 96.19 246 PHE A C 1
ATOM 1984 O O . PHE A 1 246 ? -1.517 -5.574 -15.462 1.00 96.19 246 PHE A O 1
ATOM 1991 N N . THR A 1 247 ? -2.736 -4.082 -16.607 1.00 96.81 247 THR A N 1
ATOM 1992 C CA . THR A 1 247 ? -3.940 -4.192 -15.767 1.00 96.81 247 THR A CA 1
ATOM 1993 C C . THR A 1 247 ? -4.519 -5.607 -15.777 1.00 96.81 247 THR A C 1
ATOM 1995 O O . THR A 1 247 ? -4.779 -6.174 -14.718 1.00 96.81 247 THR A O 1
ATOM 1998 N N . ASP A 1 248 ? -4.705 -6.194 -16.961 1.00 97.06 248 ASP A N 1
ATOM 1999 C CA . ASP A 1 248 ? -5.306 -7.522 -17.127 1.00 97.06 248 ASP A CA 1
ATOM 2000 C C . ASP A 1 248 ? -4.446 -8.622 -16.475 1.00 97.06 248 ASP A C 1
ATOM 2002 O O . ASP A 1 248 ? -4.981 -9.603 -15.960 1.00 97.06 248 ASP A O 1
ATOM 2006 N N . HIS A 1 249 ? -3.123 -8.425 -16.431 1.00 97.75 249 HIS A N 1
ATOM 2007 C CA . HIS A 1 249 ? -2.159 -9.357 -15.842 1.00 97.75 249 HIS A CA 1
ATOM 2008 C C . HIS A 1 249 ? -1.568 -8.880 -14.505 1.00 97.75 249 HIS A C 1
ATOM 2010 O O . HIS A 1 249 ? -0.569 -9.436 -14.051 1.00 97.75 249 HIS A O 1
ATOM 2016 N N . TYR A 1 250 ? -2.167 -7.887 -13.833 1.00 97.88 250 TYR A N 1
ATOM 2017 C CA . TYR A 1 250 ? -1.562 -7.238 -12.660 1.00 97.88 250 TYR A CA 1
ATOM 2018 C C . TYR A 1 250 ? -1.188 -8.234 -11.554 1.00 97.88 250 TYR A C 1
ATOM 2020 O O . TYR A 1 250 ? -0.072 -8.211 -11.038 1.00 97.88 250 TYR A O 1
ATOM 2028 N N . ASN A 1 251 ? -2.100 -9.154 -11.223 1.00 97.00 251 ASN A N 1
ATOM 2029 C CA . ASN A 1 251 ? -1.865 -10.165 -10.191 1.00 97.00 251 ASN A CA 1
ATOM 2030 C C . ASN A 1 251 ? -0.769 -11.166 -10.590 1.00 97.00 251 ASN A C 1
ATOM 2032 O O . ASN A 1 251 ? 0.026 -11.585 -9.749 1.00 97.00 251 ASN A O 1
ATOM 2036 N N . GLU A 1 252 ? -0.701 -11.526 -11.873 1.00 97.56 252 GLU A N 1
ATOM 2037 C CA . GLU A 1 252 ? 0.326 -12.423 -12.397 1.00 97.56 252 GLU A CA 1
ATOM 2038 C C . GLU A 1 252 ? 1.704 -11.755 -12.349 1.00 97.56 252 GLU A C 1
ATOM 2040 O O . GLU A 1 252 ? 2.647 -12.332 -11.817 1.00 97.56 252 GLU A O 1
ATOM 2045 N N . ILE A 1 253 ? 1.806 -10.504 -12.807 1.00 97.12 253 ILE A N 1
ATOM 2046 C CA . ILE A 1 253 ? 3.020 -9.680 -12.715 1.00 97.12 253 ILE A CA 1
ATOM 2047 C C . ILE A 1 253 ? 3.435 -9.525 -11.247 1.00 97.12 253 ILE A C 1
ATOM 2049 O O . ILE A 1 253 ? 4.600 -9.718 -10.901 1.00 97.12 253 ILE A O 1
ATOM 2053 N N . GLY A 1 254 ? 2.477 -9.246 -10.363 1.00 96.50 254 GLY A N 1
ATOM 2054 C CA . GLY A 1 254 ? 2.701 -9.104 -8.929 1.00 96.50 254 GLY A CA 1
ATOM 2055 C C . GLY A 1 254 ? 3.199 -10.382 -8.243 1.00 96.50 254 GLY A C 1
ATOM 2056 O O . GLY A 1 254 ? 3.903 -10.308 -7.238 1.00 96.50 254 GLY A O 1
ATOM 2057 N N . SER A 1 255 ? 2.928 -11.563 -8.809 1.00 95.69 255 SER A N 1
ATOM 2058 C CA . SER A 1 255 ? 3.521 -12.818 -8.325 1.00 95.69 255 SER A CA 1
ATOM 2059 C C . SER A 1 255 ? 5.039 -12.870 -8.520 1.00 95.69 255 SER A C 1
ATOM 2061 O O . SER A 1 255 ? 5.723 -13.595 -7.797 1.00 95.69 255 SER A O 1
ATOM 2063 N N . TYR A 1 256 ? 5.565 -12.078 -9.458 1.00 95.25 256 TYR A N 1
ATOM 2064 C CA . TYR A 1 256 ? 6.991 -11.867 -9.666 1.00 95.25 256 TYR A CA 1
ATOM 2065 C C . TYR A 1 256 ? 7.478 -10.626 -8.930 1.00 95.25 256 TYR A C 1
ATOM 2067 O O . TYR A 1 256 ? 8.586 -10.672 -8.413 1.00 95.25 256 TYR A O 1
ATOM 2075 N N . PHE A 1 257 ? 6.668 -9.575 -8.821 1.00 95.44 257 PHE A N 1
ATOM 2076 C CA . PHE A 1 257 ? 6.980 -8.313 -8.143 1.00 95.44 257 PHE A CA 1
ATOM 2077 C C . PHE A 1 257 ? 6.032 -8.069 -6.958 1.00 95.44 257 PHE A C 1
ATOM 2079 O O . PHE A 1 257 ? 5.011 -7.389 -7.113 1.00 95.44 257 PHE A O 1
ATOM 2086 N N . PRO A 1 258 ? 6.320 -8.654 -5.780 1.00 96.06 258 PRO A N 1
ATOM 2087 C CA . PRO A 1 258 ? 5.394 -8.661 -4.648 1.00 96.06 258 PRO A CA 1
ATOM 2088 C C . PRO A 1 258 ? 5.048 -7.265 -4.114 1.00 96.06 258 PRO A C 1
ATOM 2090 O O . PRO A 1 258 ? 3.996 -7.105 -3.503 1.00 96.06 258 PRO A O 1
ATOM 2093 N N . GLU A 1 259 ? 5.860 -6.242 -4.385 1.00 95.56 259 GLU A N 1
ATOM 2094 C CA . GLU A 1 259 ? 5.551 -4.844 -4.078 1.00 95.56 259 GLU A CA 1
ATOM 2095 C C . GLU A 1 259 ? 4.253 -4.351 -4.735 1.00 95.56 259 GLU A C 1
ATOM 2097 O O . GLU A 1 259 ? 3.534 -3.559 -4.133 1.00 95.56 259 GLU A O 1
ATOM 2102 N N . LEU A 1 260 ? 3.898 -4.876 -5.914 1.00 97.31 260 LEU A N 1
ATOM 2103 C CA . LEU A 1 260 ? 2.630 -4.570 -6.581 1.00 97.31 260 LEU A CA 1
ATOM 2104 C C . LEU A 1 260 ? 1.446 -5.179 -5.826 1.00 97.31 260 LEU A C 1
ATOM 2106 O O . LEU A 1 260 ? 0.447 -4.511 -5.576 1.00 97.31 260 LEU A O 1
ATOM 2110 N N . LEU A 1 261 ? 1.562 -6.444 -5.406 1.00 97.69 261 LEU A N 1
ATOM 2111 C CA . LEU A 1 261 ? 0.512 -7.092 -4.617 1.00 97.69 261 LEU A CA 1
ATOM 2112 C C . LEU A 1 261 ? 0.397 -6.472 -3.229 1.00 97.69 261 LEU A C 1
ATOM 2114 O O . LEU A 1 261 ? -0.700 -6.366 -2.701 1.00 97.69 261 LEU A O 1
ATOM 2118 N N . ARG A 1 262 ? 1.509 -6.031 -2.646 1.00 97.88 262 ARG A N 1
ATOM 2119 C CA . ARG A 1 262 ? 1.530 -5.374 -1.342 1.00 97.88 262 ARG A CA 1
ATOM 2120 C C . ARG A 1 262 ? 0.731 -4.070 -1.327 1.00 97.88 262 ARG A C 1
ATOM 2122 O O . ARG A 1 262 ? 0.079 -3.805 -0.322 1.00 97.88 262 ARG A O 1
ATOM 2129 N N . LEU A 1 263 ? 0.706 -3.297 -2.420 1.00 97.75 263 LEU A N 1
ATOM 2130 C CA . LEU A 1 263 ? -0.107 -2.071 -2.507 1.00 97.75 263 LEU A CA 1
ATOM 2131 C C . LEU A 1 263 ? -1.578 -2.319 -2.156 1.00 97.75 263 LEU A C 1
ATOM 2133 O O . LEU A 1 263 ? -2.177 -1.535 -1.421 1.00 97.75 263 LEU A O 1
ATOM 2137 N N . LYS A 1 264 ? -2.149 -3.424 -2.649 1.00 96.25 264 LYS A N 1
ATOM 2138 C CA . LYS A 1 264 ? -3.560 -3.753 -2.418 1.00 96.25 264 LYS A CA 1
ATOM 2139 C C . LYS A 1 264 ? -3.832 -4.074 -0.944 1.00 96.25 264 LYS A C 1
ATOM 2141 O O . LYS A 1 264 ? -4.853 -3.665 -0.404 1.00 96.25 264 LYS A O 1
ATOM 2146 N N . GLU A 1 265 ? -2.893 -4.741 -0.275 1.00 98.06 265 GLU A N 1
ATOM 2147 C CA . GLU A 1 265 ? -3.037 -5.136 1.128 1.00 98.06 265 GLU A CA 1
ATOM 2148 C C . GLU A 1 265 ? -2.848 -3.945 2.071 1.00 98.06 265 GLU A C 1
ATOM 2150 O O . GLU A 1 265 ? -3.623 -3.775 3.010 1.00 98.06 265 GLU A O 1
ATOM 2155 N N . LEU A 1 266 ? -1.897 -3.052 1.778 1.00 97.94 266 LEU A N 1
ATOM 2156 C CA . LEU A 1 266 ? -1.724 -1.809 2.537 1.00 97.94 266 LEU A CA 1
ATOM 2157 C C . LEU A 1 266 ? -2.938 -0.877 2.400 1.00 97.94 266 LEU A C 1
ATOM 2159 O O . LEU A 1 266 ? -3.346 -0.245 3.375 1.00 97.94 266 LEU A O 1
ATOM 2163 N N . LEU A 1 267 ? -3.565 -0.833 1.220 1.00 97.50 267 LEU A N 1
ATOM 2164 C CA . LEU A 1 267 ? -4.824 -0.115 1.023 1.00 97.50 267 LEU A CA 1
ATOM 2165 C C . LEU A 1 267 ? -5.962 -0.717 1.850 1.00 97.50 267 LEU A C 1
ATOM 2167 O O . LEU A 1 267 ? -6.710 0.024 2.485 1.00 97.50 267 LEU A O 1
ATOM 2171 N N . LYS A 1 268 ? -6.085 -2.049 1.888 1.00 97.94 268 LYS A N 1
ATOM 2172 C CA . LYS A 1 268 ? -7.091 -2.721 2.722 1.00 97.94 268 LYS A CA 1
ATOM 2173 C C . LYS A 1 268 ? -6.889 -2.421 4.208 1.00 97.94 268 LYS A C 1
ATOM 2175 O O . LYS A 1 268 ? -7.874 -2.158 4.889 1.00 97.94 268 LYS A O 1
ATOM 2180 N N . LEU A 1 269 ? -5.647 -2.387 4.705 1.00 97.75 269 LEU A N 1
ATOM 2181 C CA . LEU A 1 269 ? -5.366 -1.958 6.084 1.00 97.75 269 LEU A CA 1
ATOM 2182 C C . LEU A 1 269 ? -5.857 -0.527 6.344 1.00 97.75 269 LEU A C 1
ATOM 2184 O O . LEU A 1 269 ? -6.509 -0.283 7.359 1.00 97.75 269 LEU A O 1
ATOM 2188 N N . GLY A 1 270 ? -5.602 0.399 5.415 1.00 96.62 270 GLY A N 1
ATOM 2189 C CA . GLY A 1 270 ? -6.107 1.771 5.514 1.00 96.62 270 GLY A CA 1
ATOM 2190 C C . GLY A 1 270 ? -7.637 1.848 5.508 1.00 96.62 270 GLY A C 1
ATOM 2191 O O . GLY A 1 270 ? -8.221 2.616 6.271 1.00 96.62 270 GLY A O 1
ATOM 2192 N N . ALA A 1 271 ? -8.300 0.996 4.724 1.00 96.44 271 ALA A N 1
ATOM 2193 C CA . ALA A 1 271 ? -9.756 0.891 4.718 1.00 96.44 271 ALA A CA 1
ATOM 2194 C C . ALA A 1 271 ? -10.318 0.331 6.035 1.00 96.44 271 ALA A C 1
ATOM 2196 O O . ALA A 1 271 ? -11.322 0.842 6.529 1.00 96.44 271 ALA A O 1
ATOM 2197 N N . LEU A 1 272 ? -9.669 -0.675 6.637 1.00 96.06 272 LEU A N 1
ATOM 2198 C CA . LEU A 1 272 ? -10.052 -1.173 7.964 1.00 96.06 272 LEU A CA 1
ATOM 2199 C C . LEU A 1 272 ? -9.948 -0.073 9.022 1.00 96.06 272 LEU A C 1
ATOM 2201 O O . LEU A 1 272 ? -10.854 0.080 9.838 1.00 96.06 272 LEU A O 1
ATOM 2205 N N . LEU A 1 273 ? -8.875 0.719 8.980 1.00 95.50 273 LEU A N 1
ATOM 2206 C CA . LEU A 1 273 ? -8.710 1.861 9.870 1.00 95.50 273 LEU A CA 1
ATOM 2207 C C . LEU A 1 273 ? -9.800 2.916 9.655 1.00 95.50 273 LEU A C 1
ATOM 2209 O O . LEU A 1 273 ? -10.360 3.404 10.630 1.00 95.50 273 LEU A O 1
ATOM 2213 N N . ALA A 1 274 ? -10.146 3.229 8.404 1.00 94.56 274 ALA A N 1
ATOM 2214 C CA . ALA A 1 274 ? -11.227 4.164 8.095 1.00 94.56 274 ALA A CA 1
ATOM 2215 C C . ALA A 1 274 ? -12.587 3.671 8.625 1.00 94.56 274 ALA A C 1
ATOM 2217 O O . ALA A 1 274 ? -13.351 4.451 9.189 1.00 94.56 274 ALA A O 1
ATOM 2218 N N . ILE A 1 275 ? -12.871 2.367 8.503 1.00 93.12 275 ILE A N 1
ATOM 2219 C CA . ILE A 1 275 ? -14.071 1.746 9.085 1.00 93.12 275 ILE A CA 1
ATOM 2220 C C . ILE A 1 275 ? -14.071 1.910 10.610 1.00 93.12 275 ILE A C 1
ATOM 2222 O O . ILE A 1 275 ? -15.088 2.295 11.183 1.00 93.12 275 ILE A O 1
ATOM 2226 N N . LEU A 1 276 ? -12.941 1.648 11.272 1.00 91.50 276 LEU A N 1
ATOM 2227 C CA . LEU A 1 276 ? -12.816 1.792 12.724 1.00 91.50 276 LEU A CA 1
ATOM 2228 C C . LEU A 1 276 ? -12.969 3.236 13.197 1.00 91.50 276 LEU A C 1
ATOM 2230 O O . LEU A 1 276 ? -13.658 3.471 14.184 1.00 91.50 276 LEU A O 1
ATOM 2234 N N . GLN A 1 277 ? -12.350 4.191 12.502 1.00 92.31 277 GLN A N 1
ATOM 2235 C CA . GLN A 1 277 ? -12.483 5.616 12.806 1.00 92.31 277 GLN A CA 1
ATOM 2236 C C . GLN A 1 277 ? -13.942 6.055 12.707 1.00 92.31 277 GLN A C 1
ATOM 2238 O O . GLN A 1 277 ? -14.442 6.689 13.628 1.00 92.31 277 GLN A O 1
ATOM 2243 N N . ASN A 1 278 ? -14.652 5.623 11.662 1.00 89.56 278 ASN A N 1
ATOM 2244 C CA . ASN A 1 278 ? -16.070 5.928 11.506 1.00 89.56 278 ASN A CA 1
ATOM 2245 C C . ASN A 1 278 ? -16.916 5.342 12.653 1.00 89.56 278 ASN A C 1
ATOM 2247 O O . ASN A 1 278 ? -17.778 6.024 13.197 1.00 89.56 278 ASN A O 1
ATOM 2251 N N . HIS A 1 279 ? -16.646 4.102 13.082 1.00 86.19 279 HIS A N 1
ATOM 2252 C CA . HIS A 1 279 ? -17.329 3.526 14.252 1.00 86.19 279 HIS A CA 1
ATOM 2253 C C . HIS A 1 279 ? -17.017 4.270 15.541 1.00 86.19 279 HIS A C 1
ATOM 2255 O O . HIS A 1 279 ? -17.921 4.517 16.331 1.00 86.19 279 HIS A O 1
ATOM 2261 N N . TYR A 1 280 ? -15.759 4.645 15.749 1.00 86.56 280 TYR A N 1
ATOM 2262 C CA . TYR A 1 280 ? -15.354 5.414 16.917 1.00 86.56 280 TYR A CA 1
ATOM 2263 C C . TYR A 1 280 ? -16.043 6.787 16.964 1.00 86.56 280 TYR A C 1
ATOM 2265 O O . TYR A 1 280 ? -16.549 7.183 18.014 1.00 86.56 280 TYR A O 1
ATOM 2273 N N . GLU A 1 281 ? -16.114 7.485 15.829 1.00 87.19 281 GLU A N 1
ATOM 2274 C CA . GLU A 1 281 ? -16.826 8.760 15.688 1.00 87.19 281 GLU A CA 1
ATOM 2275 C C . GLU A 1 281 ? -18.319 8.599 15.995 1.00 87.19 281 GLU A C 1
ATOM 2277 O O . GLU A 1 281 ? -18.840 9.316 16.848 1.00 87.19 281 GLU A O 1
ATOM 2282 N N . ASN A 1 282 ? -18.980 7.599 15.402 1.00 84.06 282 ASN A N 1
ATOM 2283 C CA . ASN A 1 282 ? -20.399 7.323 15.648 1.00 84.06 282 ASN A CA 1
ATOM 2284 C C . ASN A 1 282 ? -20.677 6.996 17.126 1.00 84.06 282 ASN A C 1
ATOM 2286 O O . ASN A 1 282 ? -21.650 7.486 17.695 1.00 84.06 282 ASN A O 1
ATOM 2290 N N . LEU A 1 283 ? -19.825 6.191 17.773 1.00 80.44 283 LEU A N 1
ATOM 2291 C CA . LEU A 1 283 ? -19.965 5.868 19.198 1.00 80.44 283 LEU A CA 1
ATOM 2292 C C . LEU A 1 283 ? -19.785 7.108 20.078 1.00 80.44 283 LEU A C 1
ATOM 2294 O O . LEU A 1 283 ? -20.543 7.312 21.025 1.00 80.44 283 LEU A O 1
ATOM 2298 N N . THR A 1 284 ? -18.813 7.957 19.747 1.00 81.00 284 THR A N 1
ATOM 2299 C CA . THR A 1 284 ? -18.562 9.207 20.475 1.00 81.00 284 THR A CA 1
ATOM 2300 C C . THR A 1 284 ? -19.748 10.165 20.335 1.00 81.00 284 THR A C 1
ATOM 2302 O O . THR A 1 284 ? -20.179 10.762 21.322 1.00 81.00 284 THR A O 1
ATOM 2305 N N . GLU A 1 285 ? -20.329 10.273 19.138 1.00 81.31 285 GLU A N 1
ATOM 2306 C CA . GLU A 1 285 ? -21.522 11.086 18.890 1.00 81.31 285 GLU A CA 1
ATOM 2307 C C . GLU A 1 285 ? -22.735 10.563 19.676 1.00 81.31 285 GLU A C 1
ATOM 2309 O O . GLU A 1 285 ? -23.419 11.340 20.342 1.00 81.31 285 GLU A O 1
ATOM 2314 N N . MET A 1 286 ? -22.962 9.244 19.686 1.00 73.44 286 MET A N 1
ATOM 2315 C CA . MET A 1 286 ? -24.036 8.621 20.469 1.00 73.44 286 MET A CA 1
ATOM 2316 C C . MET A 1 286 ? -23.891 8.892 21.971 1.00 73.44 286 MET A C 1
ATOM 2318 O O . MET A 1 286 ? -24.853 9.325 22.601 1.00 73.44 286 MET A O 1
ATOM 2322 N N . MET A 1 287 ? -22.692 8.712 22.533 1.00 72.06 287 MET A N 1
ATOM 2323 C CA . MET A 1 287 ? -22.431 9.001 23.949 1.00 72.06 287 MET A CA 1
ATOM 2324 C C . MET A 1 287 ? -22.639 10.480 24.290 1.00 72.06 287 MET A C 1
ATOM 2326 O O . MET A 1 287 ? -23.197 10.797 25.339 1.00 72.06 287 MET A O 1
ATOM 2330 N N . THR A 1 288 ? -22.214 11.388 23.407 1.00 75.38 288 THR A N 1
ATOM 2331 C CA . THR A 1 288 ? -22.412 12.833 23.606 1.00 75.38 288 THR A CA 1
ATOM 2332 C C . THR A 1 288 ? -23.903 13.176 23.629 1.00 75.38 288 THR A C 1
ATOM 2334 O O . THR A 1 288 ? -24.365 13.881 24.525 1.00 75.38 288 THR A O 1
ATOM 2337 N N . ASN A 1 289 ? -24.678 12.614 22.698 1.00 71.69 289 ASN A N 1
ATOM 2338 C CA . ASN A 1 289 ? -26.124 12.819 22.630 1.00 71.69 289 ASN A CA 1
ATOM 2339 C C . ASN A 1 289 ? -26.861 12.222 23.842 1.00 71.69 289 ASN A C 1
ATOM 2341 O O . ASN A 1 289 ? -27.785 12.845 24.366 1.00 71.69 289 ASN A O 1
ATOM 2345 N N . GLU A 1 290 ? -26.451 11.044 24.323 1.00 66.00 290 GLU A N 1
ATOM 2346 C CA . GLU A 1 290 ? -27.005 10.441 25.541 1.00 66.00 290 GLU A CA 1
ATOM 2347 C C . GLU A 1 290 ? -26.710 11.290 26.782 1.00 66.00 290 GLU A C 1
ATOM 2349 O O . GLU A 1 290 ? -27.609 11.513 27.592 1.00 66.00 290 GLU A O 1
ATOM 2354 N N . GLN A 1 291 ? -25.493 11.828 26.914 1.00 63.84 291 GLN A N 1
ATOM 2355 C CA . GLN A 1 291 ? -25.148 12.748 28.002 1.00 63.84 291 GLN A CA 1
ATOM 2356 C C . GLN A 1 291 ? -26.017 14.006 27.976 1.00 63.84 291 GLN A C 1
ATOM 2358 O O . GLN A 1 291 ? -26.594 14.360 29.004 1.00 63.84 291 GLN A O 1
ATOM 2363 N N . SER A 1 292 ? -26.185 14.635 26.810 1.00 65.19 292 SER A N 1
ATOM 2364 C CA . SER A 1 292 ? -27.076 15.791 26.665 1.00 65.19 292 SER A CA 1
ATOM 2365 C C . SER A 1 292 ? -28.529 15.443 27.002 1.00 65.19 292 SER A C 1
ATOM 2367 O O . SER A 1 292 ? -29.185 16.188 27.725 1.00 65.19 292 SER A O 1
ATOM 2369 N N . SER A 1 293 ? -29.025 14.276 26.577 1.00 61.16 293 SER A N 1
ATOM 2370 C CA . SER A 1 293 ? -30.377 13.821 26.925 1.00 61.16 293 SER A CA 1
ATOM 2371 C C . SER A 1 293 ? -30.545 13.572 28.427 1.00 61.16 293 SER A C 1
ATOM 2373 O O . SER A 1 293 ? -31.608 13.866 28.977 1.00 61.16 293 SER A O 1
ATOM 2375 N N . VAL A 1 294 ? -29.530 13.028 29.104 1.00 59.38 294 VAL A N 1
ATOM 2376 C CA . VAL A 1 294 ? -29.545 12.822 30.559 1.00 59.38 294 VAL A CA 1
ATOM 2377 C C . VAL A 1 294 ? -29.500 14.162 31.290 1.00 59.38 294 VAL A C 1
ATOM 2379 O O . VAL A 1 294 ? -30.233 14.341 32.259 1.00 59.38 294 VAL A O 1
ATOM 2382 N N . GLU A 1 295 ? -28.708 15.127 30.825 1.00 60.47 295 GLU A N 1
ATOM 2383 C CA . GLU A 1 295 ? -28.682 16.485 31.378 1.00 60.47 295 GLU A CA 1
ATOM 2384 C C . GLU A 1 295 ? -30.017 17.215 31.192 1.00 60.47 295 GLU A C 1
ATOM 2386 O O . GLU A 1 295 ? -30.495 17.870 32.122 1.00 60.47 295 GLU A O 1
ATOM 2391 N N . GLU A 1 296 ? -30.667 17.065 30.039 1.00 64.88 296 GLU A N 1
ATOM 2392 C CA . GLU A 1 296 ? -32.008 17.599 29.787 1.00 64.88 296 GLU A CA 1
ATOM 2393 C C . GLU A 1 296 ? -33.061 16.933 30.678 1.00 64.88 296 GLU A C 1
ATOM 2395 O O . GLU A 1 296 ? -33.893 17.626 31.270 1.00 64.88 296 GLU A O 1
ATOM 2400 N N . MET A 1 297 ? -33.005 15.607 30.853 1.00 57.81 297 MET A N 1
ATOM 2401 C CA . MET A 1 297 ? -33.877 14.890 31.788 1.00 57.81 297 MET A CA 1
ATOM 2402 C C . MET A 1 297 ? -33.627 15.316 33.234 1.00 57.81 297 MET A C 1
ATOM 2404 O O . MET A 1 297 ? -34.585 15.593 33.947 1.00 57.81 297 MET A O 1
ATOM 2408 N N . LEU A 1 298 ? -32.371 15.438 33.670 1.00 53.81 298 LEU A N 1
ATOM 2409 C CA . LEU A 1 298 ? -32.017 15.922 35.007 1.00 53.81 298 LEU A CA 1
ATOM 2410 C C . LEU A 1 298 ? -32.474 17.365 35.218 1.00 53.81 298 LEU A C 1
ATOM 2412 O O . LEU A 1 298 ? -32.970 17.696 36.290 1.00 53.81 298 LEU A O 1
ATOM 2416 N N . THR A 1 299 ? -32.354 18.222 34.207 1.00 61.50 299 THR A N 1
ATOM 2417 C CA . THR A 1 299 ? -32.831 19.610 34.254 1.00 61.50 299 THR A CA 1
ATOM 2418 C C . THR A 1 299 ? -34.357 19.659 34.312 1.00 61.50 299 THR A C 1
ATOM 2420 O O . THR A 1 299 ? -34.922 20.415 35.103 1.00 61.50 299 THR A O 1
ATOM 2423 N N . SER A 1 300 ? -35.033 18.801 33.547 1.00 59.88 300 SER A N 1
ATOM 2424 C CA . SER A 1 300 ? -36.486 18.630 33.581 1.00 59.88 300 SER A CA 1
ATOM 2425 C C . SER A 1 300 ? -36.952 18.136 34.953 1.00 59.88 300 SER A C 1
ATOM 2427 O O . SER A 1 300 ? -37.805 18.778 35.562 1.00 59.88 300 SER A O 1
ATOM 2429 N N . VAL A 1 301 ? -36.322 17.097 35.509 1.00 54.19 301 VAL A N 1
ATOM 2430 C CA . VAL A 1 301 ? -36.590 16.576 36.860 1.00 54.19 301 VAL A CA 1
ATOM 2431 C C . VAL A 1 301 ? -36.338 17.656 37.917 1.00 54.19 301 VAL A C 1
ATOM 2433 O O . VAL A 1 301 ? -37.232 17.937 38.709 1.00 54.19 301 VAL A O 1
ATOM 2436 N N . LYS A 1 302 ? -35.198 18.361 37.877 1.00 52.38 302 LYS A N 1
ATOM 2437 C CA . LYS A 1 302 ? -34.907 19.506 38.764 1.00 52.38 302 LYS A CA 1
ATOM 2438 C C . LYS A 1 302 ? -35.968 20.605 38.671 1.00 52.38 302 LYS A C 1
ATOM 2440 O O . LYS A 1 302 ? -36.326 21.193 39.683 1.00 52.38 302 LYS A O 1
ATOM 2445 N N . SER A 1 303 ? -36.491 20.881 37.476 1.00 53.91 303 SER A N 1
ATOM 2446 C CA . SER A 1 303 ? -37.533 21.898 37.265 1.00 53.91 303 SER A CA 1
ATOM 2447 C C . SER A 1 303 ? -38.941 21.452 37.695 1.00 53.91 303 SER A C 1
ATOM 2449 O O . SER A 1 303 ? -39.809 22.296 37.954 1.00 53.91 303 SER A O 1
ATOM 2451 N N . GLN A 1 304 ? -39.169 20.135 37.765 1.00 48.78 304 GLN A N 1
ATOM 2452 C CA . GLN A 1 304 ? -40.416 19.497 38.192 1.00 48.78 304 GLN A CA 1
ATOM 2453 C C . GLN A 1 304 ? -40.466 19.251 39.702 1.00 48.78 304 GLN A C 1
ATOM 2455 O O . GLN A 1 304 ? -41.560 19.208 40.266 1.00 48.78 304 GLN A O 1
ATOM 2460 N N . ILE A 1 305 ? -39.315 19.165 40.376 1.00 51.28 305 ILE A N 1
ATOM 2461 C CA . ILE A 1 305 ? -39.224 19.203 41.840 1.00 51.28 305 ILE A CA 1
ATOM 2462 C C . ILE A 1 305 ? -39.563 20.633 42.298 1.00 51.28 305 ILE A C 1
ATOM 2464 O O . ILE A 1 305 ? -38.699 21.475 42.523 1.00 51.28 305 ILE A O 1
ATOM 2468 N N . ARG A 1 306 ? -40.863 20.939 42.379 1.00 52.06 306 ARG A N 1
ATOM 2469 C CA . ARG A 1 306 ? -41.397 22.191 42.949 1.00 52.06 306 ARG A CA 1
ATOM 2470 C C . ARG A 1 306 ? -41.823 22.042 44.408 1.00 52.06 306 ARG A C 1
ATOM 2472 O O . ARG A 1 306 ? -42.041 23.043 45.080 1.00 52.06 306 ARG A O 1
ATOM 2479 N N . GLU A 1 307 ? -41.914 20.809 44.895 1.00 57.19 307 GLU A N 1
ATOM 2480 C CA . GLU A 1 307 ? -42.386 20.473 46.236 1.00 57.19 307 GLU A CA 1
ATOM 2481 C C . GLU A 1 307 ? -41.548 19.323 46.814 1.00 57.19 307 GLU A C 1
ATOM 2483 O O . GLU A 1 307 ? -42.001 18.193 46.811 1.00 57.19 307 GLU A O 1
ATOM 2488 N N . TYR A 1 308 ? -40.313 19.579 47.261 1.00 52.12 308 TYR A N 1
ATOM 2489 C CA . TYR A 1 308 ? -39.588 18.790 48.284 1.00 52.12 308 TYR A CA 1
ATOM 2490 C C . TYR A 1 308 ? -38.487 19.695 48.884 1.00 52.12 308 TYR A C 1
ATOM 2492 O O . TYR A 1 308 ? -38.099 20.666 48.224 1.00 52.12 308 TYR A O 1
ATOM 2500 N N . PRO A 1 309 ? -38.147 19.571 50.180 1.00 57.94 309 PRO A N 1
ATOM 2501 C CA . PRO A 1 309 ? -38.187 20.722 51.063 1.00 57.94 309 PRO A CA 1
ATOM 2502 C C . PRO A 1 309 ? -36.915 21.554 50.988 1.00 57.94 309 PRO A C 1
ATOM 2504 O O . PRO A 1 309 ? -36.049 21.435 51.841 1.00 57.94 309 PRO A O 1
ATOM 2507 N N . GLN A 1 310 ? -36.901 22.520 50.071 1.00 64.56 310 GLN A N 1
ATOM 2508 C CA . GLN A 1 310 ? -35.897 23.577 50.091 1.00 64.56 310 GLN A CA 1
ATOM 2509 C C . GLN A 1 310 ? -35.827 24.182 51.498 1.00 64.56 310 GLN A C 1
ATOM 2511 O O . GLN A 1 310 ? -36.870 24.566 52.051 1.00 64.56 310 GLN A O 1
ATOM 2516 N N . ALA A 1 311 ? -34.619 24.301 52.049 1.00 75.38 311 ALA A N 1
ATOM 2517 C CA . ALA A 1 311 ? -34.302 24.952 53.322 1.00 75.38 311 ALA A CA 1
ATOM 2518 C C . ALA A 1 311 ? -34.612 26.472 53.325 1.00 75.38 311 ALA A C 1
ATOM 2520 O O . ALA A 1 311 ? -33.761 27.326 53.580 1.00 75.38 311 ALA A O 1
ATOM 2521 N N . THR A 1 312 ? -35.858 26.831 53.019 1.00 82.62 312 THR A N 1
ATOM 2522 C CA . THR A 1 312 ? -36.380 28.192 52.965 1.00 82.62 312 THR A CA 1
ATOM 2523 C C . THR A 1 312 ? -36.992 28.579 54.301 1.00 82.62 312 THR A C 1
ATOM 2525 O O . THR A 1 312 ? -37.530 27.756 55.046 1.00 82.62 312 THR A O 1
ATOM 2528 N N . THR A 1 313 ? -36.999 29.880 54.584 1.00 82.00 313 THR A N 1
ATOM 2529 C CA . THR A 1 313 ? -37.654 30.438 55.773 1.00 82.00 313 THR A CA 1
ATOM 2530 C C . THR A 1 313 ? -39.144 30.083 55.840 1.00 82.00 313 THR A C 1
ATOM 2532 O O . THR A 1 313 ? -39.682 29.913 56.933 1.00 82.00 313 THR A O 1
ATOM 2535 N N . TYR A 1 314 ? -39.814 29.943 54.689 1.00 83.38 314 TYR A N 1
ATOM 2536 C CA . TYR A 1 314 ? -41.217 29.531 54.628 1.00 83.38 314 TYR A CA 1
ATOM 2537 C C . TYR A 1 314 ? -41.406 28.101 55.150 1.00 83.38 314 TYR A C 1
ATOM 2539 O O . TYR A 1 314 ? -42.210 27.898 56.059 1.00 83.38 314 TYR A O 1
ATOM 2547 N N . ASN A 1 315 ? -40.613 27.143 54.661 1.00 81.50 315 ASN A N 1
ATOM 2548 C CA . ASN A 1 315 ? -40.708 25.739 55.071 1.00 81.50 315 ASN A CA 1
ATOM 2549 C C . ASN A 1 315 ? -40.326 25.541 56.542 1.00 81.50 315 ASN A C 1
ATOM 2551 O O . ASN A 1 315 ? -41.025 24.839 57.271 1.00 81.50 315 ASN A O 1
ATOM 2555 N N . VAL A 1 316 ? -39.288 26.234 57.023 1.00 84.38 316 VAL A N 1
ATOM 2556 C CA . VAL A 1 316 ? -38.915 26.212 58.448 1.00 84.38 316 VAL A CA 1
ATOM 2557 C C . VAL A 1 316 ? -40.065 26.709 59.327 1.00 84.38 316 VAL A C 1
ATOM 2559 O O . VAL A 1 316 ? -40.391 26.086 60.336 1.00 84.38 316 VAL A O 1
ATOM 2562 N N . ASN A 1 317 ? -40.722 27.808 58.939 1.00 87.31 317 ASN A N 1
ATOM 2563 C CA . ASN A 1 317 ? -41.868 28.335 59.681 1.00 87.31 317 ASN A CA 1
ATOM 2564 C C . ASN A 1 317 ? -43.089 27.409 59.601 1.00 87.31 317 ASN A C 1
ATOM 2566 O O . ASN A 1 317 ? -43.766 27.223 60.609 1.00 87.31 317 ASN A O 1
ATOM 2570 N N . TYR A 1 318 ? -43.348 26.808 58.438 1.00 86.31 318 TYR A N 1
ATOM 2571 C CA . TYR A 1 318 ? -44.430 25.846 58.237 1.00 86.31 318 TYR A CA 1
ATOM 2572 C C . TYR A 1 318 ? -44.280 24.624 59.157 1.00 86.31 318 TYR A C 1
ATOM 2574 O O . TYR A 1 318 ? -45.201 24.297 59.909 1.00 86.31 318 TYR A O 1
ATOM 2582 N N . HIS A 1 319 ? -43.100 23.996 59.174 1.00 81.56 319 HIS A N 1
ATOM 2583 C CA . HIS A 1 319 ? -42.824 22.847 60.040 1.00 81.56 319 HIS A CA 1
ATOM 2584 C C . HIS A 1 319 ? -42.823 23.224 61.525 1.00 81.56 319 HIS A C 1
ATOM 2586 O O . HIS A 1 319 ? -43.399 22.500 62.333 1.00 81.56 319 HIS A O 1
ATOM 2592 N N . TYR A 1 320 ? -42.271 24.388 61.883 1.00 85.12 320 TYR A N 1
ATOM 2593 C CA . TYR A 1 320 ? -42.333 24.910 63.250 1.00 85.12 320 TYR A CA 1
ATOM 2594 C C . TYR A 1 320 ? -43.783 25.048 63.743 1.00 85.12 320 TYR A C 1
ATOM 2596 O O . TYR A 1 320 ? -44.124 24.561 64.821 1.00 85.12 320 TYR A O 1
ATOM 2604 N N . SER A 1 321 ? -44.662 25.659 62.943 1.00 84.50 321 SER A N 1
ATOM 2605 C CA . SER A 1 321 ? -46.079 25.814 63.289 1.00 84.50 321 SER A CA 1
ATOM 2606 C C . SER A 1 321 ? -46.817 24.476 63.387 1.00 84.50 321 SER A C 1
ATOM 2608 O O . SER A 1 321 ? -47.655 24.316 64.275 1.00 84.50 321 SER A O 1
ATOM 2610 N N . ASN A 1 322 ? -46.502 23.506 62.523 1.00 79.00 322 ASN A N 1
ATOM 2611 C CA . ASN A 1 322 ? -47.100 22.171 62.588 1.00 79.00 322 ASN A CA 1
ATOM 2612 C C . ASN A 1 322 ? -46.690 21.412 63.854 1.00 79.00 322 ASN A C 1
ATOM 2614 O O . ASN A 1 322 ? -47.565 20.870 64.523 1.00 79.00 322 ASN A O 1
ATOM 2618 N N . ILE A 1 323 ? -45.409 21.450 64.237 1.00 78.38 323 ILE A N 1
ATOM 2619 C CA . ILE A 1 323 ? -44.909 20.796 65.457 1.00 78.38 323 ILE A CA 1
ATOM 2620 C C . ILE A 1 323 ? -45.608 21.356 66.699 1.00 78.38 323 ILE A C 1
ATOM 2622 O O . ILE A 1 323 ? -46.053 20.594 67.556 1.00 78.38 323 ILE A O 1
ATOM 2626 N N . LEU A 1 324 ? -45.761 22.681 66.795 1.00 79.06 324 LEU A N 1
ATOM 2627 C CA . LEU A 1 324 ? -46.485 23.294 67.912 1.00 79.06 324 LEU A CA 1
ATOM 2628 C C . LEU A 1 324 ? -47.955 22.864 67.953 1.00 79.06 324 LEU A C 1
ATOM 2630 O O . LEU A 1 324 ? -48.469 22.513 69.016 1.00 79.06 324 LEU A O 1
ATOM 2634 N N . ARG A 1 325 ? -48.615 22.840 66.789 1.00 81.81 325 ARG A N 1
ATOM 2635 C CA . ARG A 1 325 ? -50.017 22.427 66.665 1.00 81.81 325 ARG A CA 1
ATOM 2636 C C . ARG A 1 325 ? -50.222 20.968 67.066 1.00 81.81 325 ARG A C 1
ATOM 2638 O O . ARG A 1 325 ? -51.157 20.675 67.800 1.00 81.81 325 ARG A O 1
ATOM 2645 N N . GLU A 1 326 ? -49.355 20.068 66.616 1.00 75.62 326 GLU A N 1
ATOM 2646 C CA . GLU A 1 326 ? -49.422 18.633 66.930 1.00 75.62 326 GLU A CA 1
ATOM 2647 C C . GLU A 1 326 ? -49.222 18.347 68.421 1.00 75.62 326 GLU A C 1
ATOM 2649 O O . GLU A 1 326 ? -49.776 17.385 68.948 1.00 75.62 326 GLU A O 1
ATOM 2654 N N . ASN A 1 327 ? -48.490 19.217 69.116 1.00 75.69 327 ASN A N 1
ATOM 2655 C CA . ASN A 1 327 ? -48.229 19.094 70.547 1.00 75.69 327 ASN A CA 1
ATOM 2656 C C . ASN A 1 327 ? -49.166 19.954 71.417 1.00 75.69 327 ASN A C 1
ATOM 2658 O O . ASN A 1 327 ? -48.986 20.001 72.631 1.00 75.69 327 ASN A O 1
ATOM 2662 N N . ASN A 1 328 ? -50.177 20.610 70.828 1.00 86.00 328 ASN A N 1
ATOM 2663 C CA . ASN A 1 328 ? -51.101 21.528 71.514 1.00 86.00 328 ASN A CA 1
ATOM 2664 C C . ASN A 1 328 ? -50.395 22.650 72.306 1.00 86.00 328 ASN A C 1
ATOM 2666 O O . ASN A 1 328 ? -50.861 23.056 73.371 1.00 86.00 328 ASN A O 1
ATOM 2670 N N . VAL A 1 329 ? -49.274 23.162 71.790 1.00 83.75 329 VAL A N 1
ATOM 2671 C CA . VAL A 1 329 ? -48.496 24.248 72.407 1.00 83.75 329 VAL A CA 1
ATOM 2672 C C . VAL A 1 329 ? -48.749 25.554 71.653 1.00 83.75 329 VAL A C 1
ATOM 2674 O O . VAL A 1 329 ? -48.622 25.600 70.430 1.00 83.75 329 VAL A O 1
ATOM 2677 N N . SER A 1 330 ? -49.079 26.641 72.361 1.00 86.62 330 SER A N 1
ATOM 2678 C CA . SER A 1 330 ? -49.169 27.970 71.740 1.00 86.62 330 SER A CA 1
ATOM 2679 C C . SER A 1 330 ? -47.776 28.549 71.498 1.00 86.62 330 SER A C 1
ATOM 2681 O O . SER A 1 330 ? -46.892 28.462 72.349 1.00 86.62 330 SER A O 1
ATOM 2683 N N . SER A 1 331 ? -47.579 29.234 70.370 1.00 78.50 331 SER A N 1
ATOM 2684 C CA . SER A 1 331 ? -46.309 29.904 70.063 1.00 78.50 331 SER A CA 1
ATOM 2685 C C . SER A 1 331 ? -45.954 31.028 71.041 1.00 78.50 331 SER A C 1
ATOM 2687 O O . SER A 1 331 ? -44.797 31.426 71.105 1.00 78.50 331 SER A O 1
ATOM 2689 N N . THR A 1 332 ? -46.936 31.556 71.778 1.00 84.75 332 THR A N 1
ATOM 2690 C CA . THR A 1 332 ? -46.734 32.570 72.828 1.00 84.75 332 THR A CA 1
ATOM 2691 C C . THR A 1 332 ? -46.112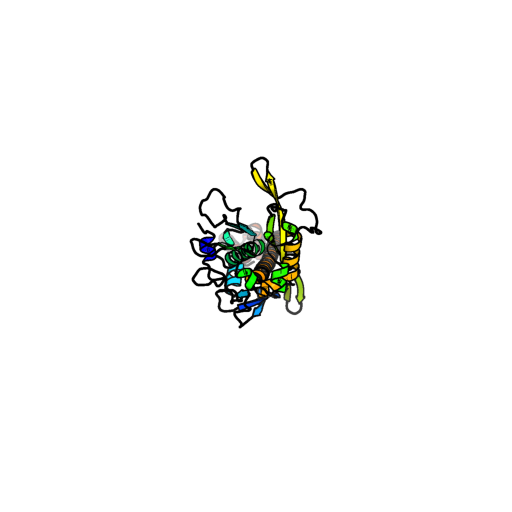 32.003 74.097 1.00 84.75 332 THR A C 1
ATOM 2693 O O . THR A 1 332 ? -45.542 32.758 74.879 1.00 84.75 332 THR A O 1
ATOM 2696 N N . ASP A 1 333 ? -46.208 30.687 74.284 1.00 81.44 333 ASP A N 1
ATOM 2697 C CA . ASP A 1 333 ? -45.810 30.008 75.517 1.00 81.44 333 ASP A CA 1
ATOM 2698 C C . ASP A 1 333 ? -44.383 29.446 75.413 1.00 81.44 333 ASP A C 1
ATOM 2700 O O . ASP A 1 333 ? -43.838 28.917 76.381 1.00 81.44 333 ASP A O 1
ATOM 2704 N N . VAL A 1 334 ? -43.754 29.583 74.239 1.00 78.25 334 VAL A N 1
ATOM 2705 C CA . VAL A 1 334 ? -42.389 29.129 73.967 1.00 78.25 334 VAL A CA 1
ATOM 2706 C C . VAL A 1 334 ? -41.414 30.299 74.140 1.00 78.25 334 VAL A C 1
ATOM 2708 O O . VAL A 1 334 ? -41.524 31.302 73.429 1.00 78.25 334 VAL A O 1
ATOM 2711 N N . PRO A 1 335 ? -40.421 30.198 75.042 1.00 88.62 335 PRO A N 1
ATOM 2712 C CA . PRO A 1 335 ? -39.381 31.210 75.181 1.00 88.62 335 PRO A CA 1
ATOM 2713 C C . PRO A 1 335 ? -38.637 31.457 73.863 1.00 88.62 335 PRO A C 1
ATOM 2715 O O . PRO A 1 335 ? -38.271 30.515 73.162 1.00 88.62 335 PRO A O 1
ATOM 2718 N N . SER A 1 336 ? -38.337 32.720 73.552 1.00 80.44 336 SER A N 1
ATOM 2719 C CA . SER A 1 336 ? -37.736 33.126 72.269 1.00 80.44 336 SER A CA 1
ATOM 2720 C C . SER A 1 336 ? -36.449 32.377 71.903 1.00 80.44 336 SER A C 1
ATOM 2722 O O . SER A 1 336 ? -36.249 32.049 70.738 1.00 80.44 336 SER A O 1
ATOM 2724 N N . HIS A 1 337 ? -35.601 32.049 72.882 1.00 73.81 337 HIS A N 1
ATOM 2725 C CA . HIS A 1 337 ? -34.373 31.283 72.644 1.00 73.81 337 HIS A CA 1
ATOM 2726 C C . HIS A 1 337 ? -34.646 29.837 72.190 1.00 73.81 337 HIS A C 1
ATOM 2728 O O . HIS A 1 337 ? -33.931 29.328 71.332 1.00 73.81 337 HIS A O 1
ATOM 2734 N N . MET A 1 338 ? -35.710 29.201 72.694 1.00 64.81 338 MET A N 1
ATOM 2735 C CA . MET A 1 338 ? -36.127 27.858 72.269 1.00 64.81 338 MET A CA 1
ATOM 2736 C C . MET A 1 338 ? -36.762 27.867 70.878 1.00 64.81 338 MET A C 1
ATOM 2738 O O . MET A 1 338 ? -36.621 26.899 70.135 1.00 64.81 338 MET A O 1
ATOM 2742 N N . ILE A 1 339 ? -37.425 28.966 70.497 1.00 83.19 339 ILE A N 1
ATOM 2743 C CA . ILE A 1 339 ? -37.946 29.149 69.134 1.00 83.19 339 ILE A CA 1
ATOM 2744 C C . ILE A 1 339 ? -36.795 29.132 68.129 1.00 83.19 339 ILE A C 1
ATOM 2746 O O . ILE A 1 339 ? -36.876 28.430 67.122 1.00 83.19 339 ILE A O 1
ATOM 2750 N N . THR A 1 340 ? -35.731 29.891 68.401 1.00 83.56 340 THR A N 1
ATOM 2751 C CA . THR A 1 340 ? -34.543 29.931 67.542 1.00 83.56 340 THR A CA 1
ATOM 2752 C C . THR A 1 340 ? -33.886 28.556 67.456 1.00 83.56 340 THR A C 1
ATOM 2754 O O . THR A 1 340 ? -33.707 28.053 66.354 1.00 83.56 340 THR A O 1
ATOM 2757 N N . GLU A 1 341 ? -33.642 27.893 68.592 1.00 79.50 341 GLU A N 1
ATOM 2758 C CA . GLU A 1 341 ? -33.014 26.563 68.610 1.00 79.50 341 GLU A CA 1
ATOM 2759 C C . GLU A 1 341 ? -33.833 25.512 67.838 1.00 79.50 341 GLU A C 1
ATOM 2761 O O . GLU A 1 341 ? -33.280 24.704 67.090 1.00 79.50 341 GLU A O 1
ATOM 2766 N N . LEU A 1 342 ? -35.162 25.523 67.986 1.00 72.81 342 LEU A N 1
ATOM 2767 C CA . LEU A 1 342 ? -36.039 24.595 67.274 1.00 72.81 342 LEU A CA 1
ATOM 2768 C C . LEU A 1 342 ? -36.055 24.876 65.768 1.00 72.81 342 LEU A C 1
ATOM 2770 O O . LEU A 1 342 ? -35.999 23.941 64.971 1.00 72.81 342 LEU A O 1
ATOM 2774 N N . LYS A 1 343 ? -36.098 26.149 65.364 1.00 87.06 343 LYS A N 1
ATOM 2775 C CA . LYS A 1 343 ? -36.033 26.530 63.947 1.00 87.06 343 LYS A CA 1
ATOM 2776 C C . LYS A 1 343 ? -34.684 26.194 63.320 1.00 87.06 343 LYS A C 1
ATOM 2778 O O . LYS A 1 343 ? -34.674 25.743 62.180 1.00 87.06 343 LYS A O 1
ATOM 2783 N N . ASP A 1 344 ? -33.587 26.338 64.056 1.00 85.00 344 ASP A N 1
ATOM 2784 C CA . ASP A 1 344 ? -32.252 25.957 63.591 1.00 85.00 344 ASP A CA 1
ATOM 2785 C C . ASP A 1 344 ? -32.132 24.437 63.416 1.00 85.00 344 ASP A C 1
ATOM 2787 O O . ASP A 1 344 ? -31.580 23.978 62.417 1.00 85.00 344 ASP A O 1
ATOM 2791 N N . LYS A 1 345 ? -32.724 23.638 64.319 1.00 78.12 345 LYS A N 1
ATOM 2792 C CA . LYS A 1 345 ? -32.805 22.172 64.160 1.00 78.12 345 LYS A CA 1
ATOM 2793 C C . LYS A 1 345 ? -33.629 21.767 62.940 1.00 78.12 345 LYS A C 1
ATOM 2795 O O . LYS A 1 345 ? -33.188 20.912 62.180 1.00 78.12 345 LYS A O 1
ATOM 2800 N N . ILE A 1 346 ? -34.787 22.397 62.729 1.00 78.94 346 ILE A N 1
ATOM 2801 C CA . ILE A 1 346 ? -35.613 22.168 61.533 1.00 78.94 346 ILE A CA 1
ATOM 2802 C C . ILE A 1 346 ? -34.824 22.554 60.277 1.00 78.94 346 ILE A C 1
ATOM 2804 O O . ILE A 1 346 ? -34.783 21.786 59.325 1.00 78.94 346 ILE A O 1
ATOM 2808 N N . LEU A 1 347 ? -34.154 23.710 60.277 1.00 85.38 347 LEU A N 1
ATOM 2809 C CA . LEU A 1 347 ? -33.344 24.164 59.147 1.00 85.38 347 LEU A CA 1
ATOM 2810 C C . LEU A 1 347 ? -32.191 23.199 58.843 1.00 85.38 347 LEU A C 1
ATOM 2812 O O . LEU A 1 347 ? -31.953 22.914 57.674 1.00 85.38 347 LEU A O 1
ATOM 2816 N N . SER A 1 348 ? -31.503 22.685 59.866 1.00 80.56 348 SER A N 1
ATOM 2817 C CA . SER A 1 348 ? -30.450 21.677 59.699 1.00 80.56 348 SER A CA 1
ATOM 2818 C C . SER A 1 348 ? -31.004 20.400 59.082 1.00 80.56 348 SER A C 1
ATOM 2820 O O . SER A 1 348 ? -30.455 19.926 58.103 1.00 80.56 348 SER A O 1
ATOM 2822 N N . GLN A 1 349 ? -32.131 19.890 59.585 1.00 77.25 349 GLN A N 1
ATOM 2823 C CA . GLN A 1 349 ? -32.756 18.681 59.040 1.00 77.25 349 GLN A CA 1
ATOM 2824 C C . GLN A 1 349 ? -33.219 18.858 57.590 1.00 77.25 349 GLN A C 1
ATOM 2826 O O . GLN A 1 349 ? -33.108 17.926 56.798 1.00 77.25 349 GLN A O 1
ATOM 2831 N N . LEU A 1 350 ? -33.722 20.044 57.229 1.00 82.06 350 LEU A N 1
ATOM 2832 C CA . LEU A 1 350 ? -34.091 20.358 55.848 1.00 82.06 350 LEU A CA 1
ATOM 2833 C C . LEU A 1 350 ? -32.858 20.459 54.940 1.00 82.06 350 LEU A C 1
ATOM 2835 O O . LEU A 1 350 ? -32.891 19.941 53.832 1.00 82.06 350 LEU A O 1
ATOM 2839 N N . ARG A 1 351 ? -31.757 21.058 55.414 1.00 82.62 351 ARG A N 1
ATOM 2840 C CA . ARG A 1 351 ? -30.484 21.103 54.672 1.00 82.62 351 ARG A CA 1
ATOM 2841 C C . ARG A 1 351 ? -29.872 19.722 54.491 1.00 82.62 351 ARG A C 1
ATOM 2843 O O . ARG A 1 351 ? -29.448 19.400 53.392 1.00 82.62 351 ARG A O 1
ATOM 2850 N N . ASP A 1 352 ? -29.882 18.900 55.534 1.00 75.38 352 ASP A N 1
ATOM 2851 C CA . ASP A 1 352 ? -29.396 17.524 55.457 1.00 75.38 352 ASP A CA 1
ATOM 2852 C C . ASP A 1 352 ? -30.239 16.712 54.461 1.00 75.38 352 ASP A C 1
ATOM 2854 O O . ASP A 1 352 ? -29.712 15.875 53.736 1.00 75.38 352 ASP A O 1
ATOM 2858 N N . ALA A 1 353 ? -31.550 16.961 54.390 1.00 71.12 353 ALA A N 1
ATOM 2859 C CA . ALA A 1 353 ? -32.415 16.344 53.388 1.00 71.12 353 ALA A CA 1
ATOM 2860 C C . ALA A 1 353 ? -32.131 16.861 51.963 1.00 71.12 353 ALA A C 1
ATOM 2862 O O . ALA A 1 353 ? -32.154 16.059 51.031 1.00 71.12 353 ALA A O 1
ATOM 2863 N N . ASP A 1 354 ? -31.830 18.157 51.808 1.00 73.00 354 ASP A N 1
ATOM 2864 C CA . ASP A 1 354 ? -31.440 18.784 50.535 1.00 73.00 354 ASP A CA 1
ATOM 2865 C C . ASP A 1 354 ? -30.068 18.287 50.033 1.00 73.00 354 ASP A C 1
ATOM 2867 O O . ASP A 1 354 ? -29.875 18.149 48.831 1.00 73.00 354 ASP A O 1
ATOM 2871 N N . GLU A 1 355 ? -29.107 18.020 50.924 1.00 70.75 355 GLU A N 1
ATOM 2872 C CA . GLU A 1 355 ? -27.750 17.564 50.566 1.00 70.75 355 GLU A CA 1
ATOM 2873 C C . GLU A 1 355 ? -27.676 16.065 50.225 1.00 70.75 355 GLU A C 1
ATOM 2875 O O . GLU A 1 355 ? -26.741 15.632 49.550 1.00 70.75 355 GLU A O 1
ATOM 2880 N N . ASN A 1 356 ? -28.644 15.269 50.689 1.00 59.38 356 ASN A N 1
ATOM 2881 C CA . ASN A 1 356 ? -28.691 13.815 50.490 1.00 59.38 356 ASN A CA 1
ATOM 2882 C C . ASN A 1 356 ? -29.669 13.362 49.384 1.00 59.38 356 ASN A C 1
ATOM 2884 O O . ASN A 1 356 ? -29.877 12.155 49.223 1.00 59.38 356 ASN A O 1
ATOM 2888 N N . CYS A 1 357 ? -30.261 14.299 48.639 1.00 54.81 357 CYS A N 1
ATOM 2889 C CA . CYS A 1 357 ? -31.087 14.056 47.449 1.00 54.81 357 CYS A CA 1
ATOM 2890 C C . CYS A 1 357 ? -30.399 14.620 46.203 1.00 54.81 357 CYS A C 1
ATOM 2892 O O . CYS A 1 357 ? -30.571 14.010 45.122 1.00 54.81 357 CYS A O 1
#